Protein AF-A0A9X1IGQ2-F1 (afdb_monomer)

Sequence (190 aa):
NGWALACMAPPVGLRPPDGAMQAFLIQIAARSHPDRRAAANVGTPHTSADAFRSPTSTRPSRSKPLPPRRKIEHVRDRDGAPIVRVALPCGASAKTDPKSFAALEAEGVSLNWTFNENGQRSRAYVRVGMLNAAGTRNNLATVARLITQAPPGSVVHYRDGDPLNLRRDNLKVLGAVHDDQGASAQAGEA

Nearest PDB structures (foldseek):
  9c3c-assembly1_d  TM=1.854E-01  e=7.468E+00  Oryctolagus cuniculus

pLDDT: mean 73.86, std 20.91, range [37.84, 97.88]

Mean predicted aligned error: 16.43 Å

Foldseek 3Di:
DDDDDDDDDDDDDDD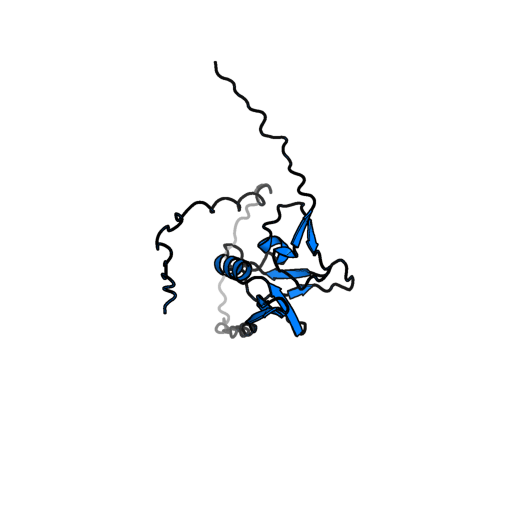DDPDDDPDDPPDPDDDDDDDDDDDDDDDDDDDDDDDDPDPDPPPPPPPPPDPDQFDWDFDQDPVRATWIWQQEPVRHTAIEHPVLVVVCVVVVWDSHKYWDCPVDLQPTFIWTFDQDPVRDRDDIDTSLCSSQVADPPKDKDAQVSDRSHSYVVRIDIDDPPPPPPDPPDPPDDD

Solvent-accessible surface area (backbone atoms only — not comparable to full-atom values): 13127 Å² total; per-residue (Å²): 142,79,88,83,81,81,86,78,80,81,85,87,83,81,83,78,81,85,84,87,87,87,84,87,85,86,86,87,88,87,90,76,85,88,86,86,86,84,80,90,81,83,88,77,88,84,83,90,74,94,69,85,80,72,78,77,79,77,71,76,81,76,71,70,76,75,77,77,83,65,66,71,44,83,45,63,46,97,87,65,48,68,30,31,36,39,51,32,87,86,75,49,59,36,37,27,31,58,70,54,50,52,50,41,50,74,71,63,47,49,83,71,46,40,73,44,73,79,87,44,80,94,64,42,40,40,32,25,55,33,63,44,99,83,70,48,78,77,46,77,42,49,49,62,43,63,71,66,66,55,56,84,87,38,45,82,43,52,75,85,71,46,60,45,53,51,30,72,90,36,52,43,81,43,62,70,79,72,84,83,78,80,80,79,78,83,83,83,78,133

Secondary structure (DSSP, 8-state):
--------PPPP--PPPS-----S---S-----------------------------------PPPPPPPPEEEEE-TTS-EEEEEE-TTS-EEEE-HHHHHHHHHTT--S--EEE--S-GGG-EEEEEEPPTTS---EEEEHHHHHHTPPTT-EEEETTS-TTB--TTTEEEE-------S--------

Organism: NCBI:txid2883479

Structure (mmCIF, N/CA/C/O backbone):
data_AF-A0A9X1IGQ2-F1
#
_entry.id   AF-A0A9X1IGQ2-F1
#
loop_
_atom_site.group_PDB
_atom_site.id
_atom_site.type_symbol
_atom_site.label_atom_id
_atom_site.label_alt_id
_atom_site.label_comp_id
_atom_site.label_asym_id
_atom_site.label_entity_id
_atom_site.label_seq_id
_atom_site.pdbx_PDB_ins_code
_atom_site.Cartn_x
_atom_site.Cartn_y
_atom_site.Cartn_z
_atom_site.occupancy
_atom_site.B_iso_or_equiv
_atom_site.auth_seq_id
_atom_site.auth_comp_id
_atom_site.auth_asym_id
_atom_site.auth_atom_id
_atom_site.pdbx_PDB_model_num
ATOM 1 N N . ASN A 1 1 ? -55.404 -10.341 -1.044 1.00 40.22 1 ASN A N 1
ATOM 2 C CA . ASN A 1 1 ? -55.747 -9.497 -2.214 1.00 40.22 1 ASN A CA 1
ATOM 3 C C . ASN A 1 1 ? -55.282 -8.069 -1.965 1.00 40.22 1 ASN A C 1
ATOM 5 O O . ASN A 1 1 ? -55.875 -7.424 -1.124 1.00 40.22 1 ASN A O 1
ATOM 9 N N . GLY A 1 2 ? -54.245 -7.479 -2.543 1.00 44.50 2 GLY A N 1
ATOM 10 C CA . GLY A 1 2 ? -53.120 -7.900 -3.367 1.00 44.50 2 GLY A CA 1
ATOM 11 C C . GLY A 1 2 ? -52.143 -6.716 -3.308 1.00 44.50 2 GLY A C 1
ATOM 12 O O . GLY A 1 2 ? -52.561 -5.578 -3.503 1.00 44.50 2 GLY A O 1
ATOM 13 N N . TRP A 1 3 ? -50.891 -6.948 -2.915 1.00 40.19 3 TRP A N 1
ATOM 14 C CA . TRP A 1 3 ? -49.883 -5.890 -2.800 1.00 40.19 3 TRP A CA 1
ATOM 15 C C . TRP A 1 3 ? -49.116 -5.816 -4.121 1.00 40.19 3 TRP A C 1
ATOM 17 O O . TRP A 1 3 ? -48.335 -6.708 -4.439 1.00 40.19 3 TRP A O 1
ATOM 27 N N . ALA A 1 4 ? -49.382 -4.773 -4.905 1.00 49.03 4 ALA A N 1
ATOM 28 C CA . ALA A 1 4 ? -48.644 -4.457 -6.120 1.00 49.03 4 ALA A CA 1
ATOM 29 C C . ALA A 1 4 ? -47.404 -3.627 -5.753 1.00 49.03 4 ALA A C 1
ATOM 31 O O . ALA A 1 4 ? -47.489 -2.423 -5.522 1.00 49.03 4 ALA A O 1
ATOM 32 N N . LEU A 1 5 ? -46.247 -4.286 -5.674 1.00 51.19 5 LEU A N 1
ATOM 33 C CA . LEU A 1 5 ? -44.940 -3.633 -5.629 1.00 51.19 5 LEU A CA 1
ATOM 34 C C . LEU A 1 5 ? -44.543 -3.257 -7.059 1.00 51.19 5 LEU A C 1
ATOM 36 O O . LEU A 1 5 ? -44.183 -4.112 -7.865 1.00 51.19 5 LEU A O 1
ATOM 40 N N . ALA A 1 6 ? -44.642 -1.967 -7.370 1.00 50.53 6 ALA A N 1
ATOM 41 C CA . ALA A 1 6 ? -44.132 -1.392 -8.602 1.00 50.53 6 ALA A CA 1
ATOM 42 C C . ALA A 1 6 ? -42.595 -1.413 -8.591 1.00 50.53 6 ALA A C 1
ATOM 44 O O . ALA A 1 6 ? -41.947 -0.765 -7.769 1.00 50.53 6 ALA A O 1
ATOM 45 N N . CYS A 1 7 ? -42.013 -2.163 -9.524 1.00 43.75 7 CYS A N 1
ATOM 46 C CA . CYS A 1 7 ? -40.600 -2.101 -9.861 1.00 43.75 7 CYS A CA 1
ATOM 47 C C . CYS A 1 7 ? -40.311 -0.777 -10.584 1.00 43.75 7 CYS A C 1
ATOM 49 O O . CYS A 1 7 ? -40.669 -0.619 -11.749 1.00 43.75 7 CYS A O 1
ATOM 51 N N . MET A 1 8 ? -39.648 0.168 -9.917 1.00 39.53 8 MET A N 1
ATOM 52 C CA . MET A 1 8 ? -39.010 1.306 -10.583 1.00 39.53 8 MET A CA 1
ATOM 53 C C . MET A 1 8 ? -37.525 1.001 -10.792 1.00 39.53 8 MET A C 1
ATOM 55 O O . MET A 1 8 ? -36.751 0.901 -9.842 1.00 39.53 8 MET A O 1
ATOM 59 N N . ALA A 1 9 ? -37.147 0.830 -12.058 1.00 52.50 9 ALA A N 1
ATOM 60 C CA . ALA A 1 9 ? -35.763 0.807 -12.509 1.00 52.50 9 ALA A CA 1
ATOM 61 C C . ALA A 1 9 ? -35.166 2.230 -12.466 1.00 52.50 9 ALA A C 1
ATOM 63 O O . ALA A 1 9 ? -35.868 3.182 -12.816 1.00 52.50 9 ALA A O 1
ATOM 64 N N . PRO A 1 10 ? -33.890 2.412 -12.083 1.00 56.06 10 PRO A N 1
ATOM 65 C CA . PRO A 1 10 ? -33.231 3.705 -12.203 1.00 56.06 10 PRO A CA 1
ATOM 66 C C . PRO A 1 10 ? -32.820 3.995 -13.661 1.00 56.06 10 PRO A C 1
ATOM 68 O O . PRO A 1 10 ? -32.489 3.067 -14.407 1.00 56.06 10 PRO A O 1
ATOM 71 N N . PRO A 1 11 ? -32.812 5.274 -14.078 1.00 56.66 11 PRO A N 1
ATOM 72 C CA . PRO A 1 11 ? -32.449 5.671 -15.430 1.00 56.66 11 PRO A CA 1
ATOM 73 C C . PRO A 1 11 ? -30.964 5.429 -15.722 1.00 56.66 11 PRO A C 1
ATOM 75 O O . PRO A 1 11 ? -30.069 5.807 -14.966 1.00 56.66 11 PRO A O 1
ATOM 78 N N . VAL A 1 12 ? -30.729 4.813 -16.878 1.00 54.97 12 VAL A N 1
ATOM 79 C CA . VAL A 1 12 ? -29.436 4.715 -17.551 1.00 54.97 12 VAL A CA 1
ATOM 80 C C . VAL A 1 12 ? -29.089 6.083 -18.130 1.00 54.97 12 VAL A C 1
ATOM 82 O O . VAL A 1 12 ? -29.834 6.607 -18.953 1.00 54.97 12 VAL A O 1
ATOM 85 N N . GLY A 1 13 ? -27.930 6.624 -17.759 1.00 54.66 13 GLY A N 1
ATOM 86 C CA . GLY A 1 13 ? -27.290 7.693 -18.522 1.00 54.66 13 GLY A CA 1
ATOM 87 C C . GLY A 1 13 ? -26.689 8.792 -17.664 1.00 54.66 13 GLY A C 1
ATOM 88 O O . GLY A 1 13 ? -27.406 9.659 -17.190 1.00 54.66 13 GLY A O 1
ATOM 89 N N . LEU A 1 14 ? -25.362 8.765 -17.530 1.00 44.91 14 LEU A N 1
ATOM 90 C CA . LEU A 1 14 ? -24.479 9.933 -17.636 1.00 44.91 14 LEU A CA 1
ATOM 91 C C . LEU A 1 14 ? -23.033 9.432 -17.542 1.00 44.91 14 LEU A C 1
ATOM 93 O O . LEU A 1 14 ? -22.520 9.105 -16.474 1.00 44.91 14 LEU A O 1
ATOM 97 N N . ARG A 1 15 ? -22.396 9.314 -18.711 1.00 53.66 15 ARG A N 1
ATOM 98 C CA . ARG A 1 15 ? -20.943 9.171 -18.840 1.00 53.66 15 ARG A CA 1
ATOM 99 C C . ARG A 1 15 ? -20.281 10.421 -18.241 1.00 53.66 15 ARG A C 1
ATOM 101 O O . ARG A 1 15 ? -20.640 11.516 -18.675 1.00 53.66 15 ARG A O 1
ATOM 108 N N . PRO A 1 16 ? -19.322 10.306 -17.310 1.00 56.25 16 PRO A N 1
ATOM 109 C CA . PRO A 1 16 ? -18.445 11.425 -17.005 1.00 56.25 16 PRO A CA 1
ATOM 110 C C . PRO A 1 16 ? -17.468 11.653 -18.175 1.00 56.25 16 PRO A C 1
ATOM 112 O O . PRO A 1 16 ? -17.078 10.686 -18.835 1.00 56.25 16 PRO A O 1
ATOM 115 N N . PRO A 1 17 ? -17.102 12.914 -18.461 1.00 55.91 17 PRO A N 1
ATOM 116 C CA . PRO A 1 17 ? -16.216 13.261 -19.562 1.00 55.91 17 PRO A CA 1
ATOM 117 C C . PRO A 1 17 ? -14.799 12.720 -19.338 1.00 55.91 17 PRO A C 1
ATOM 119 O O . PRO A 1 17 ? -14.199 12.902 -18.277 1.00 55.91 17 PRO A O 1
ATOM 122 N N . ASP A 1 18 ? -14.276 12.077 -20.380 1.00 54.22 18 ASP A N 1
ATOM 123 C CA . ASP A 1 18 ? -12.852 11.854 -20.591 1.00 54.22 18 ASP A CA 1
ATOM 124 C C . ASP A 1 18 ? -12.101 13.192 -20.552 1.00 54.22 18 ASP A C 1
ATOM 126 O O . ASP A 1 18 ? -12.466 14.142 -21.242 1.00 54.22 18 ASP A O 1
ATOM 130 N N . GLY A 1 19 ? -11.009 13.233 -19.788 1.00 53.75 19 GLY A N 1
ATOM 131 C CA . GLY A 1 19 ? -9.961 14.239 -19.958 1.00 53.75 19 GLY A CA 1
ATOM 132 C C . GLY A 1 19 ? -9.997 15.425 -18.997 1.00 53.75 19 GLY A C 1
ATOM 133 O O . GLY A 1 19 ? -10.321 16.532 -19.403 1.00 53.75 19 GLY A O 1
ATOM 134 N N . ALA A 1 20 ? -9.546 15.216 -17.754 1.00 47.47 20 ALA A N 1
ATOM 135 C CA . ALA A 1 20 ? -8.858 16.246 -16.957 1.00 47.47 20 ALA A CA 1
ATOM 136 C C . ALA A 1 20 ? -8.178 15.646 -15.706 1.00 47.47 20 ALA A C 1
ATOM 138 O O . ALA A 1 20 ? -8.471 16.040 -14.586 1.00 47.47 20 ALA A O 1
ATOM 139 N N . MET A 1 21 ? -7.280 14.668 -15.868 1.00 40.75 21 MET A N 1
ATOM 140 C CA . MET A 1 21 ? -6.373 14.224 -14.786 1.00 40.75 21 MET A CA 1
ATOM 141 C C . MET A 1 21 ? -4.966 13.913 -15.338 1.00 40.75 21 MET A C 1
ATOM 143 O O . MET A 1 21 ? -4.287 12.993 -14.894 1.00 40.75 21 MET A O 1
ATOM 147 N N . GLN A 1 22 ? -4.514 14.676 -16.338 1.00 49.00 22 GLN A N 1
ATOM 148 C CA . GLN A 1 22 ? -3.106 14.743 -16.739 1.00 49.00 22 GLN A CA 1
ATOM 149 C C . GLN A 1 22 ? -2.570 16.130 -16.389 1.00 49.00 22 GLN A C 1
ATOM 151 O O . GLN A 1 22 ? -2.606 17.019 -17.228 1.00 49.00 22 GLN A O 1
ATOM 156 N N . ALA A 1 23 ? -2.112 16.329 -15.154 1.00 46.53 23 ALA A N 1
ATOM 157 C CA . ALA A 1 23 ? -1.148 17.381 -14.812 1.00 46.53 23 ALA A CA 1
ATOM 158 C C . ALA A 1 23 ? -0.779 17.294 -13.327 1.00 46.53 23 ALA A C 1
ATOM 160 O O . ALA A 1 23 ? -1.136 18.167 -12.552 1.00 46.53 23 ALA A O 1
ATOM 161 N N . PHE A 1 24 ? -0.074 16.245 -12.899 1.00 45.19 24 PHE A N 1
ATOM 162 C CA . PHE A 1 24 ? 0.643 16.311 -11.618 1.00 45.19 24 PHE A CA 1
ATOM 163 C C . PHE A 1 24 ? 1.864 15.390 -11.607 1.00 45.19 24 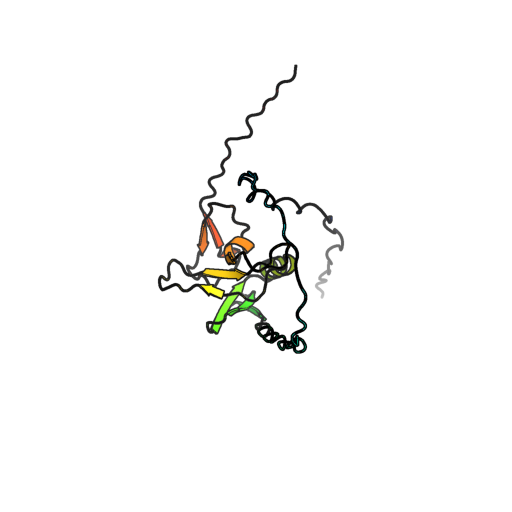PHE A C 1
ATOM 165 O O . PHE A 1 24 ? 2.020 14.547 -10.733 1.00 45.19 24 PHE A O 1
ATOM 172 N N . LEU A 1 25 ? 2.731 15.506 -12.621 1.00 44.50 25 LEU A N 1
ATOM 173 C CA . LEU A 1 25 ? 3.988 14.751 -12.648 1.00 44.50 25 LEU A CA 1
ATOM 174 C C . LEU A 1 25 ? 5.115 15.425 -13.450 1.00 44.50 25 LEU A C 1
ATOM 176 O O . LEU A 1 25 ? 5.825 14.754 -14.187 1.00 44.50 25 LEU A O 1
ATOM 180 N N . ILE A 1 26 ? 5.346 16.733 -13.288 1.00 47.25 26 ILE A N 1
ATOM 181 C CA . ILE A 1 26 ? 6.635 17.337 -13.682 1.00 47.25 26 ILE A CA 1
ATOM 182 C C . ILE A 1 26 ? 7.017 18.441 -12.693 1.00 47.25 26 ILE A C 1
ATOM 184 O O . I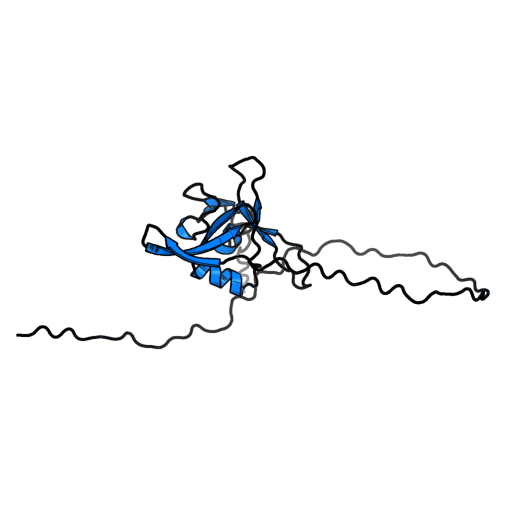LE A 1 26 ? 6.797 19.612 -12.968 1.00 47.25 26 ILE A O 1
ATOM 188 N N . GLN A 1 27 ? 7.613 18.096 -11.546 1.00 45.47 27 GLN A N 1
ATOM 189 C CA . GLN A 1 27 ? 8.368 19.108 -10.790 1.00 45.47 27 GLN A CA 1
ATOM 190 C C . GLN A 1 27 ? 9.413 18.570 -9.798 1.00 45.47 27 GLN A C 1
ATOM 192 O O . GLN A 1 27 ? 9.621 19.183 -8.764 1.00 45.47 27 GLN A O 1
ATOM 197 N N . ILE A 1 28 ? 10.116 17.461 -10.065 1.00 44.50 28 ILE A N 1
ATOM 198 C CA . ILE A 1 28 ? 11.340 17.142 -9.295 1.00 44.50 28 ILE A CA 1
ATOM 199 C C . ILE A 1 28 ? 12.363 16.445 -10.199 1.00 44.50 28 ILE A C 1
ATOM 201 O O . ILE A 1 28 ? 12.524 15.235 -10.115 1.00 44.50 28 ILE A O 1
ATOM 205 N N . ALA A 1 29 ? 13.020 17.189 -11.095 1.00 43.03 29 ALA A N 1
ATOM 206 C CA . ALA A 1 29 ? 14.331 16.829 -11.664 1.00 43.03 29 ALA A CA 1
ATOM 207 C C . ALA A 1 29 ? 14.799 17.881 -12.685 1.00 43.03 29 ALA A C 1
ATOM 209 O O . ALA A 1 29 ? 14.747 17.635 -13.883 1.00 43.03 29 ALA A O 1
ATOM 210 N N . ALA A 1 30 ? 15.269 19.048 -12.241 1.00 37.84 30 ALA A N 1
ATOM 211 C CA . ALA A 1 30 ? 16.134 19.887 -13.077 1.00 37.84 30 ALA A CA 1
ATOM 212 C C . ALA A 1 30 ? 16.804 20.984 -12.244 1.00 37.84 30 ALA A C 1
ATOM 214 O O . ALA A 1 30 ? 16.201 22.023 -11.997 1.00 37.84 30 ALA A O 1
ATOM 215 N N . ARG A 1 31 ? 18.053 20.751 -11.829 1.00 37.91 31 ARG A N 1
ATOM 216 C CA . ARG A 1 31 ? 19.121 21.766 -11.724 1.00 37.91 31 ARG A CA 1
ATOM 217 C C . ARG A 1 31 ? 20.413 21.068 -11.294 1.00 37.91 31 ARG A C 1
ATOM 219 O O . ARG A 1 31 ? 20.781 21.032 -10.127 1.00 37.91 31 ARG A O 1
ATOM 226 N N . SER A 1 32 ? 21.110 20.493 -12.264 1.00 40.03 32 SER A N 1
ATOM 227 C CA . SER A 1 32 ? 22.538 20.204 -12.145 1.00 40.03 32 SER A CA 1
ATOM 228 C C . SER A 1 32 ? 23.210 20.726 -13.407 1.00 40.03 32 SER A C 1
ATOM 230 O O . SER A 1 32 ? 22.726 20.501 -14.514 1.00 40.03 32 SER A O 1
ATOM 232 N N . HIS A 1 33 ? 24.230 21.550 -13.186 1.00 41.59 33 HIS A N 1
ATOM 233 C 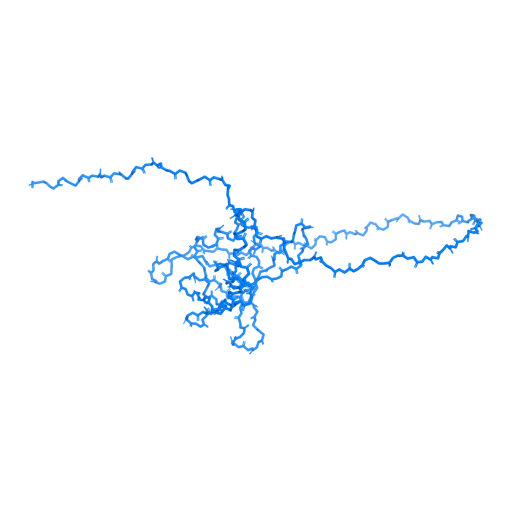CA . HIS A 1 33 ? 24.911 22.390 -14.160 1.00 41.59 33 HIS A CA 1
ATOM 234 C C . HIS A 1 33 ? 25.487 21.615 -15.353 1.00 41.59 33 HIS A C 1
ATOM 236 O O . HIS A 1 33 ? 26.030 20.525 -15.166 1.00 41.59 33 HIS A O 1
ATOM 242 N N . PRO A 1 34 ? 25.485 22.212 -16.555 1.00 54.06 34 PRO A N 1
ATOM 243 C CA . PRO A 1 34 ? 26.474 21.908 -17.567 1.00 54.06 34 PRO A CA 1
ATOM 244 C C . PRO A 1 34 ? 27.708 22.790 -17.333 1.00 54.06 34 PRO A C 1
ATOM 246 O O . PRO A 1 34 ? 27.597 24.011 -17.355 1.00 54.06 34 PRO A O 1
ATOM 249 N N . ASP A 1 35 ? 28.889 22.194 -17.193 1.00 46.34 35 ASP A N 1
ATOM 250 C CA . ASP A 1 35 ? 30.058 22.830 -17.790 1.00 46.34 35 ASP A CA 1
ATOM 251 C C . ASP A 1 35 ? 30.994 21.789 -18.406 1.00 46.34 35 ASP A C 1
ATOM 253 O O . ASP A 1 35 ? 31.418 20.811 -17.788 1.00 46.34 35 ASP A O 1
ATOM 257 N N . ARG A 1 36 ? 31.216 21.998 -19.699 1.00 48.59 36 ARG A N 1
ATOM 258 C CA . ARG A 1 36 ? 32.047 21.241 -20.625 1.00 48.59 36 ARG A CA 1
ATOM 259 C C . ARG A 1 36 ? 33.087 22.233 -21.110 1.00 48.59 36 ARG A C 1
ATOM 261 O O . ARG A 1 36 ? 32.710 23.196 -21.768 1.00 48.59 36 ARG A O 1
ATOM 268 N N . ARG A 1 37 ? 34.363 21.909 -20.929 1.00 41.00 37 ARG A N 1
ATOM 269 C CA . ARG A 1 37 ? 35.515 22.278 -21.779 1.00 41.00 37 ARG A CA 1
ATOM 270 C C . ARG A 1 37 ? 36.762 21.731 -21.082 1.00 41.00 37 ARG A C 1
ATOM 272 O O . ARG A 1 37 ? 36.803 21.696 -19.865 1.00 41.00 37 ARG A O 1
ATOM 279 N N . ALA A 1 38 ? 37.830 21.309 -21.729 1.00 43.34 38 ALA A N 1
ATOM 280 C CA . ALA A 1 38 ? 38.153 20.995 -23.108 1.00 43.34 38 ALA A CA 1
ATOM 281 C C . ALA A 1 38 ? 39.536 20.334 -23.012 1.00 43.34 38 ALA A C 1
ATOM 283 O O . ALA A 1 38 ? 40.379 20.817 -22.263 1.00 43.34 38 ALA A O 1
ATOM 284 N N . ALA A 1 39 ? 39.794 19.276 -23.767 1.00 41.12 39 ALA A N 1
ATOM 285 C CA . ALA A 1 39 ? 41.161 18.908 -24.107 1.00 41.12 39 ALA A CA 1
ATOM 286 C C . ALA A 1 39 ? 41.115 18.139 -25.420 1.00 41.12 39 ALA A C 1
ATOM 288 O O . ALA A 1 39 ? 40.688 16.987 -25.483 1.00 41.12 39 ALA A O 1
ATOM 289 N N . ALA A 1 40 ? 41.493 18.848 -26.479 1.00 52.62 40 ALA A N 1
ATOM 290 C CA . ALA A 1 40 ? 41.892 18.257 -27.736 1.00 52.62 40 ALA A CA 1
ATOM 291 C C . ALA A 1 40 ? 43.075 17.319 -27.480 1.00 52.62 40 ALA A C 1
ATOM 293 O O . ALA A 1 40 ? 43.987 17.677 -26.735 1.00 52.62 40 ALA A O 1
ATOM 294 N N . ASN A 1 41 ? 43.098 16.161 -28.135 1.00 44.91 41 ASN A N 1
ATOM 295 C CA . ASN A 1 41 ? 44.383 15.575 -28.460 1.00 44.91 41 ASN A CA 1
ATOM 296 C C . ASN A 1 41 ? 44.367 14.928 -29.839 1.00 44.91 41 ASN A C 1
ATOM 298 O O . ASN A 1 41 ? 43.424 14.244 -30.237 1.00 44.91 41 ASN A O 1
ATOM 302 N N . VAL A 1 42 ? 45.418 15.289 -30.559 1.00 50.69 42 VAL A N 1
ATOM 303 C CA . VAL A 1 42 ? 45.705 15.064 -31.969 1.00 50.69 42 VAL A CA 1
ATOM 304 C C . VAL A 1 42 ? 46.264 13.652 -32.142 1.00 50.69 42 VAL A C 1
ATOM 306 O O . VAL A 1 42 ? 46.809 13.067 -31.210 1.00 50.69 42 VAL A O 1
ATOM 309 N N . GLY A 1 43 ? 46.034 13.086 -33.324 1.00 48.88 43 GLY A N 1
ATOM 310 C CA . GLY A 1 43 ? 46.160 11.663 -33.597 1.00 48.88 43 GLY A CA 1
ATOM 311 C C . GLY A 1 43 ? 47.568 11.123 -33.822 1.00 48.88 43 GLY A C 1
ATOM 312 O O . GLY A 1 43 ? 48.542 11.850 -33.996 1.00 48.88 43 GLY A O 1
ATOM 313 N N . THR A 1 44 ? 47.593 9.802 -33.956 1.00 50.75 44 THR A N 1
ATOM 314 C CA . THR A 1 44 ? 48.611 9.037 -34.673 1.00 50.75 44 THR A CA 1
ATOM 315 C C . THR A 1 44 ? 47.910 7.841 -35.341 1.00 50.75 44 THR A C 1
ATOM 317 O O . THR A 1 44 ? 47.129 7.157 -34.675 1.00 50.75 44 THR A O 1
ATOM 320 N N . PRO A 1 45 ? 48.136 7.566 -36.646 1.00 69.56 45 PRO A N 1
ATOM 321 C CA . PRO A 1 45 ? 47.966 6.215 -37.201 1.00 69.56 45 PRO A CA 1
ATOM 322 C C . PRO A 1 45 ? 49.032 5.310 -36.536 1.00 69.56 45 PRO A C 1
ATOM 324 O O . PRO A 1 45 ? 49.867 5.826 -35.813 1.00 69.56 45 PRO A O 1
ATOM 327 N N . HIS A 1 46 ? 49.034 3.977 -36.582 1.00 47.31 46 HIS A N 1
ATOM 328 C CA . HIS A 1 46 ? 49.525 3.155 -37.688 1.00 47.31 46 HIS A CA 1
ATOM 329 C C . HIS A 1 46 ? 49.225 1.664 -37.406 1.00 47.31 46 HIS A C 1
ATOM 331 O O . HIS A 1 46 ? 49.246 1.220 -36.260 1.00 47.31 46 HIS A O 1
ATOM 337 N N . THR A 1 47 ? 49.090 0.919 -38.505 1.00 46.91 47 THR A N 1
ATOM 338 C CA . THR A 1 47 ? 49.492 -0.487 -38.705 1.00 46.91 47 THR A CA 1
ATOM 339 C C . THR A 1 47 ? 48.585 -1.613 -38.191 1.00 46.91 47 THR A C 1
ATOM 341 O O . THR A 1 47 ? 48.549 -1.967 -37.016 1.00 46.91 47 THR A O 1
ATOM 344 N N . SER A 1 48 ? 47.935 -2.240 -39.177 1.00 50.50 48 SER A N 1
ATOM 345 C CA . SER A 1 48 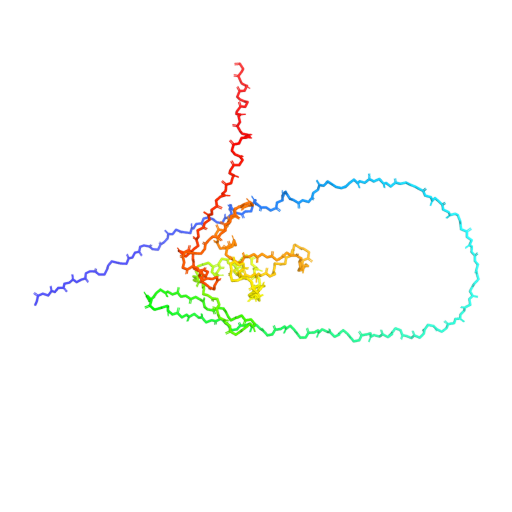? 47.289 -3.550 -39.143 1.00 50.50 48 SER A CA 1
ATOM 346 C C . SER A 1 48 ? 48.172 -4.654 -38.567 1.00 50.50 48 SER A C 1
ATOM 348 O O . SER A 1 48 ? 49.293 -4.865 -39.025 1.00 50.50 48 SER A O 1
ATOM 350 N N . ALA A 1 49 ? 47.581 -5.456 -37.687 1.00 52.31 49 ALA A N 1
ATOM 351 C CA . ALA A 1 49 ? 47.885 -6.875 -37.579 1.00 52.31 49 ALA A CA 1
ATOM 352 C C . ALA A 1 49 ? 46.571 -7.637 -37.356 1.00 52.31 49 ALA A C 1
ATOM 354 O O . ALA A 1 49 ? 45.924 -7.524 -36.314 1.00 52.31 49 ALA A O 1
ATOM 355 N N . ASP A 1 50 ? 46.176 -8.364 -38.398 1.00 53.53 50 ASP A N 1
ATOM 356 C CA . ASP A 1 50 ? 45.205 -9.449 -38.383 1.00 53.53 50 ASP A CA 1
ATOM 357 C C . ASP A 1 50 ? 45.503 -10.420 -37.234 1.00 53.53 50 ASP A C 1
ATOM 359 O O . ASP A 1 50 ? 46.521 -11.111 -37.227 1.00 53.53 50 ASP A O 1
ATOM 363 N N . ALA A 1 51 ? 44.601 -10.484 -36.259 1.00 53.31 51 ALA A N 1
ATOM 364 C CA . ALA A 1 51 ? 44.578 -11.535 -35.254 1.00 53.31 51 ALA A CA 1
ATOM 365 C C . ALA A 1 51 ? 43.122 -11.842 -34.889 1.00 53.31 51 ALA A C 1
ATOM 367 O O . ALA A 1 51 ? 42.497 -11.148 -34.088 1.00 53.31 51 ALA A O 1
ATOM 368 N N . PHE A 1 52 ? 42.580 -12.865 -35.555 1.00 54.62 52 PHE A N 1
ATOM 369 C CA . PHE A 1 52 ? 41.543 -13.781 -35.071 1.00 54.62 52 PHE A CA 1
ATOM 370 C C . PHE A 1 52 ? 40.557 -13.197 -34.041 1.00 54.62 52 PHE A C 1
ATOM 372 O O . PHE A 1 52 ? 40.629 -13.458 -32.839 1.00 54.62 52 PHE A O 1
ATOM 379 N N . ARG A 1 53 ? 39.557 -12.450 -34.524 1.00 51.88 53 ARG A N 1
ATOM 380 C CA . ARG A 1 53 ? 38.342 -12.196 -33.741 1.00 51.88 53 ARG A CA 1
ATOM 381 C C . ARG A 1 53 ? 37.458 -13.433 -33.824 1.00 51.88 53 ARG A C 1
ATOM 383 O O . ARG A 1 53 ? 36.675 -13.579 -34.759 1.00 51.88 53 ARG A O 1
ATOM 390 N N . SER A 1 54 ? 37.611 -14.328 -32.851 1.00 56.62 54 SER A N 1
ATOM 391 C CA . SER A 1 54 ? 36.678 -15.432 -32.628 1.00 56.62 54 SER A CA 1
ATOM 392 C C . SER A 1 54 ? 35.235 -14.912 -32.650 1.00 56.62 54 SER A C 1
ATOM 394 O O . SER A 1 54 ? 34.969 -13.857 -32.061 1.00 56.62 54 SER A O 1
ATOM 396 N N . PRO A 1 55 ? 34.304 -15.615 -33.317 1.00 57.09 55 PRO A N 1
ATOM 397 C CA . PRO A 1 55 ? 32.927 -15.174 -33.436 1.00 57.09 55 PRO A CA 1
ATOM 398 C C . PRO A 1 55 ? 32.325 -14.990 -32.045 1.00 57.09 55 PRO A C 1
ATOM 400 O O . PRO A 1 55 ? 32.323 -15.891 -31.207 1.00 57.09 55 PRO A O 1
ATOM 403 N N . THR A 1 56 ? 31.868 -13.761 -31.829 1.00 52.94 56 THR A N 1
ATOM 404 C CA . THR A 1 56 ? 30.867 -13.309 -30.870 1.00 52.94 56 THR A CA 1
ATOM 405 C C . THR A 1 56 ? 30.192 -14.455 -30.121 1.00 52.94 56 THR A C 1
ATOM 407 O O . THR A 1 56 ? 29.237 -15.074 -30.595 1.00 52.94 56 THR A O 1
ATOM 410 N N . SER A 1 57 ? 30.688 -14.696 -28.904 1.00 52.88 57 SER A N 1
ATOM 411 C CA . SER A 1 57 ? 29.992 -15.458 -27.875 1.00 52.88 57 SER A CA 1
ATOM 412 C C . SER A 1 57 ? 28.612 -14.832 -27.701 1.00 52.88 57 SER A C 1
ATOM 414 O O . SER A 1 57 ? 28.447 -13.789 -27.063 1.00 52.88 57 SER A O 1
ATOM 416 N N . THR A 1 58 ? 27.620 -15.440 -28.344 1.00 57.62 58 THR A N 1
ATOM 417 C CA . THR A 1 58 ? 26.209 -15.129 -28.157 1.00 57.62 58 THR A CA 1
ATOM 418 C C . THR A 1 58 ? 25.888 -15.567 -26.741 1.00 57.62 58 THR A C 1
ATOM 420 O O . THR A 1 58 ? 25.537 -16.716 -26.488 1.00 57.62 58 THR A O 1
ATOM 423 N N . ARG A 1 59 ? 26.132 -14.666 -25.786 1.00 57.78 59 ARG A N 1
ATOM 424 C CA . ARG A 1 59 ? 25.831 -14.880 -24.378 1.00 57.78 59 ARG A CA 1
ATOM 425 C C . ARG A 1 59 ? 24.340 -15.203 -24.332 1.00 57.78 59 ARG A C 1
ATOM 427 O O . ARG A 1 59 ? 23.552 -14.335 -24.715 1.00 57.78 59 ARG A O 1
ATOM 434 N N . PRO A 1 60 ? 23.935 -16.421 -23.935 1.00 53.94 60 PRO A N 1
ATOM 435 C CA . PRO A 1 60 ? 22.528 -16.758 -23.884 1.00 53.94 60 PRO A CA 1
ATOM 436 C C . PRO A 1 60 ? 21.873 -15.727 -22.978 1.00 53.94 60 PRO A C 1
ATOM 438 O O . PRO A 1 60 ? 22.255 -15.573 -21.812 1.00 53.94 60 PRO A O 1
ATOM 441 N N . SER A 1 61 ? 20.946 -14.964 -23.553 1.00 58.69 61 SER A N 1
ATOM 442 C CA . SER A 1 61 ? 20.048 -14.100 -22.810 1.00 58.69 61 SER A CA 1
ATOM 443 C C . SER A 1 61 ? 19.311 -15.006 -21.830 1.00 58.69 61 SER A C 1
ATOM 445 O O . SER A 1 61 ? 18.313 -15.638 -22.169 1.00 58.69 61 SER A O 1
ATOM 447 N N . ARG A 1 62 ? 19.854 -15.139 -20.611 1.00 57.53 62 ARG A N 1
ATOM 448 C CA . ARG A 1 62 ? 19.144 -15.659 -19.444 1.00 57.53 62 ARG A CA 1
ATOM 449 C C . ARG A 1 62 ? 18.077 -14.622 -19.129 1.00 57.53 62 ARG A C 1
ATOM 451 O O . ARG A 1 62 ? 18.213 -13.841 -18.188 1.00 57.53 62 ARG A O 1
ATOM 458 N N . SER A 1 63 ? 17.033 -14.586 -19.947 1.00 56.94 63 SER A N 1
ATOM 459 C CA . SER A 1 63 ? 15.761 -14.014 -19.560 1.00 56.94 63 SER A CA 1
ATOM 460 C C . SER A 1 63 ? 15.336 -14.799 -18.326 1.00 56.94 63 SER A C 1
ATOM 462 O O . SER A 1 63 ? 14.891 -15.943 -18.396 1.00 56.94 63 SER A O 1
ATOM 464 N N . LYS A 1 64 ? 15.612 -14.234 -17.144 1.00 60.59 64 LYS A N 1
ATOM 465 C CA . LYS A 1 64 ? 15.078 -14.780 -15.901 1.00 60.59 64 LYS A CA 1
ATOM 466 C C . LYS A 1 64 ? 13.565 -14.873 -16.107 1.00 60.59 64 LYS A C 1
ATOM 468 O O . LYS A 1 64 ? 12.983 -13.855 -16.495 1.00 60.59 64 LYS A O 1
ATOM 473 N N . PRO A 1 65 ? 12.944 -16.044 -15.878 1.00 66.19 65 PRO A N 1
ATOM 474 C CA . PRO A 1 65 ? 11.500 -16.173 -15.947 1.00 66.19 65 PRO A CA 1
ATOM 475 C C . PRO A 1 65 ? 10.878 -15.050 -15.129 1.00 66.19 65 PRO A C 1
ATOM 477 O O . PRO A 1 65 ? 11.300 -14.806 -13.991 1.00 66.19 65 PRO A O 1
ATOM 480 N N . LEU A 1 66 ? 9.929 -14.326 -15.725 1.00 62.88 66 LEU A N 1
ATOM 481 C CA . LEU A 1 66 ? 9.184 -13.329 -14.975 1.00 62.88 66 LEU A CA 1
ATOM 482 C C . LEU A 1 66 ? 8.564 -14.046 -13.770 1.00 62.88 66 LEU A C 1
ATOM 484 O O . LEU A 1 66 ? 8.003 -15.133 -13.941 1.00 62.88 66 LEU A O 1
ATOM 488 N N . PRO A 1 67 ? 8.702 -13.493 -12.554 1.00 67.31 67 PRO A N 1
ATOM 489 C CA . PRO A 1 67 ? 8.123 -14.122 -11.383 1.00 67.31 67 PRO A CA 1
ATOM 490 C C . PRO A 1 67 ? 6.622 -14.330 -11.628 1.00 67.31 67 PRO A C 1
ATOM 492 O O . PRO A 1 67 ? 5.976 -13.435 -12.190 1.00 67.31 67 PRO A O 1
ATOM 495 N N . PRO A 1 68 ? 6.070 -15.496 -11.249 1.00 74.19 68 PRO A N 1
ATOM 496 C CA . PRO A 1 68 ? 4.669 -15.802 -11.481 1.00 74.19 68 PRO A CA 1
ATOM 497 C C . PRO A 1 68 ? 3.789 -14.701 -10.890 1.00 74.19 68 PRO A C 1
ATOM 499 O O . PRO A 1 68 ? 4.059 -14.178 -9.802 1.00 74.19 68 PRO A O 1
ATOM 502 N N . ARG A 1 69 ? 2.739 -14.334 -11.633 1.00 76.75 69 ARG A N 1
ATOM 503 C CA . ARG A 1 69 ? 1.743 -13.373 -11.160 1.00 76.75 69 ARG A CA 1
ATOM 504 C C . ARG A 1 69 ? 1.151 -13.899 -9.861 1.00 76.75 69 ARG A C 1
ATOM 506 O O . ARG A 1 69 ? 0.780 -15.066 -9.758 1.00 76.75 69 ARG A O 1
ATOM 513 N N . ARG A 1 70 ? 1.104 -13.039 -8.853 1.00 85.25 70 ARG A N 1
ATOM 514 C CA . ARG A 1 70 ? 0.614 -13.437 -7.539 1.00 85.25 70 ARG A CA 1
ATOM 515 C C . ARG A 1 70 ? -0.889 -13.619 -7.558 1.00 85.25 70 ARG A C 1
ATOM 517 O O . ARG A 1 70 ? -1.590 -12.950 -8.313 1.00 85.25 70 ARG A O 1
ATOM 524 N N . LYS A 1 71 ? -1.364 -14.513 -6.694 1.00 92.19 71 LYS A N 1
ATOM 525 C CA . LYS A 1 71 ? -2.788 -14.773 -6.529 1.00 92.19 71 LYS A CA 1
ATOM 526 C C . LYS A 1 71 ? -3.479 -13.519 -5.993 1.00 92.19 71 LYS A C 1
ATOM 528 O O . LYS A 1 71 ? -3.050 -12.949 -4.986 1.00 92.19 71 LYS A O 1
ATOM 533 N N . ILE A 1 72 ? -4.534 -13.120 -6.689 1.00 95.06 72 ILE A N 1
ATOM 534 C CA . ILE A 1 72 ? -5.456 -12.063 -6.287 1.00 95.06 72 ILE A CA 1
ATOM 535 C C . ILE A 1 72 ? -6.793 -12.738 -6.032 1.00 95.06 72 ILE A C 1
ATOM 537 O O . ILE A 1 72 ? -7.278 -13.494 -6.873 1.00 95.06 72 ILE A O 1
ATOM 541 N N . GLU A 1 73 ? -7.362 -12.502 -4.857 1.00 96.62 73 GLU A N 1
ATOM 542 C CA . GLU A 1 73 ? -8.647 -13.070 -4.467 1.00 96.62 73 GLU A CA 1
ATOM 543 C C . GLU A 1 73 ? -9.637 -11.943 -4.187 1.00 96.62 73 GLU A C 1
ATOM 545 O O . GLU A 1 73 ? -9.356 -11.038 -3.401 1.00 96.62 73 GLU A O 1
ATOM 550 N N . HIS A 1 74 ? -10.813 -12.018 -4.805 1.00 96.75 74 HIS A N 1
ATOM 551 C CA . HIS A 1 74 ? -11.941 -11.147 -4.495 1.00 96.75 74 HIS A CA 1
ATOM 552 C C . HIS A 1 74 ? -12.825 -11.878 -3.486 1.00 96.75 74 HIS A C 1
ATOM 554 O O . HIS A 1 74 ? -13.390 -12.926 -3.795 1.00 96.75 74 HIS A O 1
ATOM 560 N N . VAL A 1 75 ? -12.900 -11.360 -2.263 1.00 97.38 75 VAL A N 1
ATOM 561 C CA . VAL A 1 75 ? -13.586 -12.004 -1.132 1.00 97.38 75 VAL A CA 1
ATOM 562 C C . VAL A 1 75 ? -14.454 -10.957 -0.430 1.00 97.38 75 VAL A C 1
ATOM 564 O O . VAL A 1 75 ? -14.266 -9.759 -0.623 1.00 97.38 75 VAL A O 1
ATOM 567 N N . ARG A 1 76 ? -15.427 -11.376 0.378 1.00 96.81 76 ARG A N 1
ATOM 568 C CA . ARG A 1 76 ? -16.121 -10.472 1.306 1.00 96.81 76 ARG A CA 1
ATOM 569 C C . ARG A 1 76 ? -15.452 -10.532 2.677 1.00 96.81 76 ARG A C 1
ATOM 571 O O . ARG A 1 76 ? -15.131 -11.618 3.153 1.00 96.81 76 ARG A O 1
ATOM 578 N N . ASP A 1 77 ? -15.205 -9.375 3.283 1.00 93.75 77 ASP A N 1
ATOM 579 C CA . ASP A 1 77 ? -14.679 -9.286 4.647 1.00 93.75 77 ASP A CA 1
ATOM 580 C C . ASP A 1 77 ? -15.733 -9.759 5.659 1.00 93.75 77 ASP A C 1
ATOM 582 O O . ASP A 1 77 ? -16.887 -10.015 5.302 1.00 93.75 77 ASP A O 1
ATOM 586 N N . ARG A 1 78 ? -15.357 -9.841 6.939 1.00 91.50 78 ARG A N 1
ATOM 587 C CA . ARG A 1 78 ? -16.289 -10.222 8.020 1.00 91.50 78 ARG A CA 1
ATOM 588 C C . ARG A 1 78 ? -17.517 -9.314 8.098 1.00 91.50 78 ARG A C 1
ATOM 590 O O . ARG A 1 78 ? -18.602 -9.792 8.401 1.00 91.50 78 ARG A O 1
ATOM 597 N N . ASP A 1 79 ? -17.351 -8.045 7.740 1.00 90.12 79 ASP A N 1
ATOM 598 C CA . ASP A 1 79 ? -18.422 -7.044 7.723 1.00 90.12 79 ASP A CA 1
ATOM 599 C C . ASP A 1 79 ? -19.295 -7.123 6.454 1.00 90.12 79 ASP A C 1
ATOM 601 O O . ASP A 1 79 ? -20.140 -6.266 6.210 1.00 90.12 79 ASP A O 1
ATOM 605 N N . GLY A 1 80 ? -19.057 -8.106 5.579 1.00 94.06 80 GLY A N 1
ATOM 606 C CA . GLY A 1 80 ? -19.747 -8.263 4.297 1.00 94.06 80 GLY A CA 1
ATOM 607 C C . GLY A 1 80 ? -19.262 -7.319 3.190 1.00 94.06 80 GLY A C 1
ATOM 608 O O . GLY A 1 80 ? -19.661 -7.489 2.034 1.00 94.06 80 GLY A O 1
ATOM 609 N N . ALA A 1 81 ? -18.380 -6.366 3.508 1.00 95.62 81 ALA A N 1
ATOM 610 C CA . ALA A 1 81 ? -17.786 -5.450 2.541 1.00 95.62 81 ALA A CA 1
ATOM 611 C C . ALA A 1 81 ? -16.908 -6.207 1.524 1.00 95.62 81 ALA A C 1
ATOM 613 O O . ALA A 1 81 ? -16.140 -7.093 1.914 1.00 95.62 81 ALA A O 1
ATOM 614 N N . PRO A 1 82 ? -16.989 -5.893 0.220 1.00 97.44 82 PRO A N 1
ATOM 615 C CA . PRO A 1 82 ? -16.133 -6.524 -0.775 1.00 97.44 82 PRO A CA 1
ATOM 616 C C . PRO A 1 82 ? -14.686 -6.051 -0.597 1.00 97.44 82 PRO A C 1
ATOM 618 O O . PRO A 1 82 ? -14.424 -4.853 -0.531 1.00 97.44 82 PRO A O 1
ATOM 621 N N . ILE A 1 83 ? -13.748 -6.993 -0.560 1.00 97.75 83 ILE A N 1
ATOM 622 C CA . ILE A 1 83 ? -12.313 -6.740 -0.420 1.00 97.75 83 ILE A CA 1
ATOM 623 C C . ILE A 1 83 ? -11.522 -7.516 -1.471 1.00 97.75 83 ILE A C 1
ATOM 625 O O . ILE A 1 83 ? -11.908 -8.596 -1.924 1.00 97.75 83 ILE A O 1
ATOM 629 N N . VAL A 1 84 ? -10.370 -6.971 -1.834 1.00 97.88 84 VAL A N 1
ATOM 630 C CA . VAL A 1 84 ? -9.365 -7.642 -2.654 1.00 97.88 84 VAL A CA 1
ATOM 631 C C . VAL A 1 84 ? -8.201 -8.026 -1.754 1.00 97.88 84 VAL A C 1
ATOM 633 O O . VAL A 1 84 ? -7.635 -7.181 -1.057 1.00 97.88 84 VAL A O 1
ATOM 636 N N . ARG A 1 85 ? -7.848 -9.313 -1.755 1.00 97.50 85 ARG A N 1
ATOM 637 C CA . ARG A 1 85 ? -6.687 -9.849 -1.045 1.00 97.50 85 ARG A CA 1
ATOM 638 C C . ARG A 1 85 ? -5.553 -10.076 -2.032 1.00 97.50 85 ARG A C 1
ATOM 640 O O . ARG A 1 85 ? -5.681 -10.867 -2.965 1.00 97.50 85 ARG A O 1
ATOM 647 N N . VAL A 1 86 ? -4.434 -9.401 -1.797 1.00 96.38 86 VAL A N 1
ATOM 648 C CA . VAL A 1 86 ? -3.220 -9.518 -2.609 1.00 96.38 86 VAL A CA 1
ATOM 649 C C . VAL A 1 86 ? -2.173 -10.291 -1.821 1.00 96.38 86 VAL A C 1
ATOM 651 O O . VAL A 1 86 ? -1.748 -9.854 -0.749 1.00 96.38 86 VAL A O 1
ATOM 654 N N . ALA A 1 87 ? -1.744 -11.440 -2.344 1.00 96.06 87 ALA A N 1
ATOM 655 C CA . ALA A 1 87 ? -0.711 -12.249 -1.705 1.00 96.06 87 ALA A CA 1
ATOM 656 C C . ALA A 1 87 ? 0.663 -11.545 -1.724 1.00 96.06 87 ALA A C 1
ATOM 658 O O . ALA A 1 87 ? 1.122 -11.022 -2.749 1.00 96.06 87 ALA A O 1
ATOM 659 N N . LEU A 1 88 ? 1.349 -11.554 -0.581 1.00 94.75 88 LEU A N 1
ATOM 660 C CA . LEU A 1 88 ? 2.686 -10.989 -0.396 1.00 94.75 88 LEU A CA 1
ATOM 661 C C . LEU A 1 88 ? 3.739 -12.108 -0.318 1.00 94.75 88 LEU A C 1
ATOM 663 O O . LEU A 1 88 ? 3.403 -13.244 0.015 1.00 94.75 88 LEU A O 1
ATOM 667 N N . PRO A 1 89 ? 5.030 -11.821 -0.584 1.00 91.94 89 PRO A N 1
ATOM 668 C CA . PRO A 1 89 ? 6.079 -12.846 -0.561 1.00 91.94 89 PRO A CA 1
ATOM 669 C C . PRO A 1 89 ? 6.306 -13.468 0.818 1.00 91.94 89 PRO A C 1
ATOM 671 O O . PRO A 1 89 ? 6.805 -14.580 0.906 1.00 91.94 89 PRO A O 1
ATOM 674 N N . CYS A 1 90 ? 5.938 -12.758 1.885 1.00 90.12 90 CYS A N 1
ATOM 675 C CA . CYS A 1 90 ? 6.026 -13.235 3.262 1.00 90.12 90 CYS A CA 1
ATOM 676 C C . CYS A 1 90 ? 4.893 -14.205 3.653 1.00 90.12 90 CYS A C 1
ATOM 678 O O . CYS A 1 90 ? 4.784 -14.564 4.818 1.00 90.12 90 CYS A O 1
ATOM 680 N N . GLY A 1 91 ? 4.012 -14.593 2.722 1.00 93.25 91 GLY A N 1
ATOM 681 C CA . GLY A 1 91 ? 2.854 -15.456 2.992 1.00 93.25 91 GLY A CA 1
ATOM 682 C C . GLY A 1 91 ? 1.627 -14.717 3.538 1.00 93.25 91 GLY A C 1
ATOM 683 O O . GLY A 1 91 ? 0.518 -15.245 3.484 1.00 93.25 91 GLY A O 1
ATOM 684 N N . ALA A 1 92 ? 1.786 -13.472 3.995 1.00 95.00 92 ALA A N 1
ATOM 685 C CA . ALA A 1 92 ? 0.668 -12.617 4.377 1.00 95.00 92 ALA A CA 1
ATOM 686 C C . ALA A 1 92 ? -0.142 -12.139 3.154 1.00 95.00 92 ALA A C 1
ATOM 688 O O . ALA A 1 92 ? 0.305 -12.211 2.006 1.00 95.00 92 ALA A O 1
ATOM 689 N N . SER A 1 93 ? -1.343 -11.610 3.396 1.00 96.62 93 SER A N 1
ATOM 690 C CA . SER A 1 93 ? -2.163 -10.966 2.363 1.00 96.62 93 SER A CA 1
ATOM 691 C C . SER A 1 93 ? -2.462 -9.525 2.752 1.00 96.62 93 SER A C 1
ATOM 693 O O . SER A 1 93 ? -2.947 -9.288 3.855 1.00 96.62 93 SER A O 1
ATOM 695 N N . ALA A 1 94 ? -2.237 -8.582 1.840 1.00 97.12 94 ALA A N 1
ATOM 696 C CA . ALA A 1 94 ? -2.744 -7.223 1.996 1.00 97.12 94 ALA A CA 1
ATOM 697 C C . ALA A 1 94 ? -4.222 -7.174 1.589 1.00 97.12 94 ALA A C 1
ATOM 699 O O . ALA A 1 94 ? -4.603 -7.783 0.587 1.00 97.12 94 ALA A O 1
ATOM 700 N N . LYS A 1 95 ? -5.040 -6.450 2.351 1.00 97.56 95 LYS A N 1
ATOM 701 C CA . LYS A 1 95 ? -6.452 -6.188 2.052 1.00 97.56 95 LYS A CA 1
ATOM 702 C C . LYS A 1 95 ? -6.595 -4.794 1.458 1.00 97.56 95 LYS A C 1
ATOM 704 O O . LYS A 1 95 ? -6.009 -3.854 1.978 1.00 97.56 95 LYS A O 1
ATOM 709 N N . THR A 1 96 ? -7.387 -4.637 0.408 1.00 97.56 96 THR A N 1
ATOM 710 C CA . THR A 1 96 ? -7.728 -3.323 -0.151 1.00 97.56 96 THR A CA 1
ATOM 711 C C . THR A 1 96 ? -9.144 -3.327 -0.722 1.00 97.56 96 THR A C 1
ATOM 713 O O . THR A 1 96 ? -9.723 -4.392 -0.943 1.00 97.56 96 THR A O 1
ATOM 716 N N . ASP A 1 97 ? -9.709 -2.149 -0.968 1.00 97.25 97 ASP A N 1
ATOM 717 C CA . ASP A 1 97 ? -11.025 -2.027 -1.592 1.00 97.25 97 ASP A CA 1
ATOM 718 C C . ASP A 1 97 ? -10.938 -2.299 -3.103 1.00 97.25 97 ASP A C 1
ATOM 720 O O . ASP A 1 97 ? -9.979 -1.859 -3.747 1.00 97.25 97 ASP A O 1
ATOM 724 N N . PRO A 1 98 ? -11.962 -2.915 -3.723 1.00 97.44 98 PRO A N 1
ATOM 725 C CA . PRO A 1 98 ? -11.985 -3.163 -5.165 1.00 97.44 98 PRO A CA 1
ATOM 726 C C . PRO A 1 98 ? -11.801 -1.901 -6.014 1.00 97.44 98 PRO A C 1
ATOM 728 O O . PRO A 1 98 ? -11.118 -1.936 -7.032 1.00 97.44 98 PRO A O 1
ATOM 731 N N . LYS A 1 99 ? -12.370 -0.768 -5.579 1.00 97.06 99 LYS A N 1
ATOM 732 C CA . LYS A 1 99 ? -12.258 0.517 -6.286 1.00 97.06 99 LYS A CA 1
ATOM 733 C C . LYS A 1 99 ? -10.824 1.048 -6.279 1.00 97.06 99 LYS A C 1
ATOM 735 O O . LYS A 1 99 ? -10.322 1.475 -7.313 1.00 97.06 99 LYS A O 1
ATOM 740 N N . SER A 1 100 ? -10.170 1.006 -5.119 1.00 96.75 100 SER A N 1
ATOM 741 C CA . SER A 1 100 ? -8.775 1.428 -4.962 1.00 96.75 100 SER A CA 1
ATOM 742 C C . SER A 1 100 ? -7.835 0.498 -5.730 1.00 96.75 100 SER A C 1
ATOM 744 O O . SER A 1 100 ? -6.908 0.964 -6.381 1.00 96.75 100 SER A O 1
ATOM 746 N N .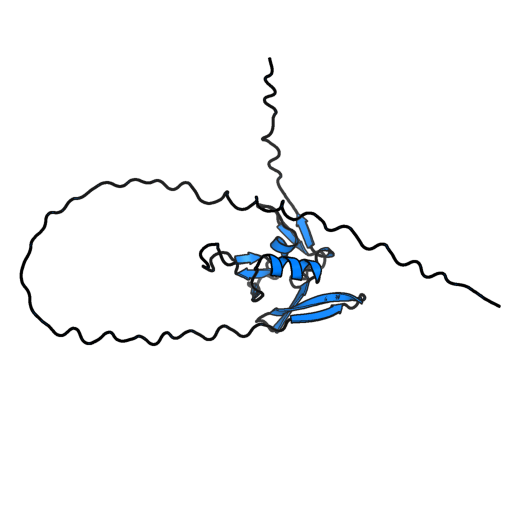 PHE A 1 101 ? -8.112 -0.808 -5.716 1.00 96.81 101 PHE A N 1
ATOM 747 C CA . PHE A 1 101 ? -7.366 -1.791 -6.494 1.00 96.81 101 PHE A CA 1
ATOM 748 C C . PHE A 1 101 ? -7.446 -1.524 -8.004 1.00 96.81 101 PHE A C 1
ATOM 750 O O . PHE A 1 101 ? -6.412 -1.452 -8.662 1.00 96.81 101 PHE A O 1
ATOM 757 N N . ALA A 1 102 ? -8.654 -1.308 -8.536 1.00 95.75 102 ALA A N 1
ATOM 758 C CA . ALA A 1 102 ? -8.857 -0.998 -9.950 1.00 95.75 102 ALA A CA 1
ATOM 759 C C . ALA A 1 102 ? -8.175 0.318 -10.365 1.00 95.75 102 ALA A C 1
ATOM 761 O O . ALA A 1 102 ? -7.625 0.400 -11.459 1.00 95.75 102 ALA A O 1
ATOM 762 N N . ALA A 1 103 ? -8.162 1.330 -9.488 1.00 94.88 103 ALA A N 1
ATOM 763 C CA . ALA A 1 103 ? -7.443 2.580 -9.739 1.00 94.88 103 ALA A CA 1
ATOM 764 C C . ALA A 1 103 ? -5.925 2.356 -9.859 1.00 94.88 103 ALA A C 1
ATOM 766 O O . ALA A 1 103 ? -5.313 2.823 -10.813 1.00 94.88 103 ALA A O 1
ATOM 767 N N . LEU A 1 104 ? -5.331 1.570 -8.953 1.00 93.62 104 LEU A N 1
ATOM 768 C CA . LEU A 1 104 ? -3.908 1.217 -9.026 1.00 93.62 104 LEU A CA 1
ATOM 769 C C . LEU A 1 104 ? -3.577 0.435 -10.307 1.00 93.62 104 LEU A C 1
ATOM 771 O O . LEU A 1 104 ? -2.541 0.670 -10.926 1.00 93.62 104 LEU A O 1
ATOM 775 N N . GLU A 1 105 ? -4.447 -0.489 -10.717 1.00 92.25 105 GLU A N 1
ATOM 776 C CA . GLU A 1 105 ? -4.263 -1.244 -11.959 1.00 92.25 105 GLU A CA 1
ATOM 777 C C . GLU A 1 105 ? -4.344 -0.337 -13.196 1.00 92.25 105 GLU A C 1
ATOM 779 O O . GLU A 1 105 ? -3.488 -0.429 -14.077 1.00 92.25 105 GLU A O 1
ATOM 784 N N . ALA A 1 106 ? -5.309 0.586 -13.226 1.00 90.31 106 ALA A N 1
ATOM 785 C CA . ALA A 1 106 ? -5.450 1.575 -14.294 1.00 90.31 106 ALA A CA 1
ATOM 786 C C . ALA A 1 106 ? -4.247 2.533 -14.379 1.00 90.31 106 ALA A C 1
ATOM 788 O O . ALA A 1 106 ? -3.861 2.942 -15.471 1.00 90.31 106 ALA A O 1
ATOM 789 N N . GLU A 1 107 ? -3.610 2.840 -13.248 1.00 87.25 107 GLU A N 1
ATOM 790 C CA . GLU A 1 107 ? -2.362 3.613 -13.175 1.00 87.25 107 GLU A CA 1
ATOM 791 C C . GLU A 1 107 ? -1.118 2.809 -13.615 1.00 87.25 107 GLU A C 1
ATOM 793 O O . GLU A 1 107 ? -0.004 3.335 -13.634 1.00 87.25 107 GLU A O 1
ATOM 798 N N . GLY A 1 108 ? -1.269 1.527 -13.966 1.00 89.00 108 GLY A N 1
ATOM 799 C CA . GLY A 1 108 ? -0.155 0.663 -14.361 1.00 89.00 108 GLY A CA 1
ATOM 800 C C . GLY A 1 108 ? 0.744 0.255 -13.190 1.00 89.00 108 GLY A C 1
ATOM 801 O O . GLY A 1 108 ? 1.893 -0.158 -13.385 1.00 89.00 108 GLY A O 1
ATOM 802 N N . VAL A 1 109 ? 0.246 0.358 -11.955 1.00 90.38 109 VAL A N 1
ATOM 803 C CA . VAL A 1 109 ? 0.987 -0.034 -10.758 1.00 90.38 109 VAL A CA 1
ATOM 804 C C . VAL A 1 109 ? 1.160 -1.552 -10.738 1.00 90.38 109 VAL A C 1
ATOM 806 O O . VAL A 1 109 ? 0.218 -2.329 -10.884 1.00 90.38 109 VAL A O 1
ATOM 809 N N . SER A 1 110 ? 2.396 -2.009 -10.524 1.00 88.94 110 SER A N 1
ATOM 810 C CA . SER A 1 110 ? 2.691 -3.442 -10.500 1.00 88.94 110 SER A CA 1
ATOM 811 C C . SER A 1 110 ? 1.977 -4.149 -9.344 1.00 88.94 110 SER A C 1
ATOM 813 O O . SER A 1 110 ? 2.090 -3.762 -8.187 1.00 88.94 110 SER A O 1
ATOM 815 N N . LEU A 1 111 ? 1.352 -5.290 -9.616 1.00 87.50 111 LEU A N 1
ATOM 816 C CA . LEU A 1 111 ? 0.713 -6.129 -8.591 1.00 87.50 111 LEU A CA 1
ATOM 817 C C . LEU A 1 111 ? 1.726 -6.901 -7.714 1.00 87.50 111 LEU A C 1
ATOM 819 O O . LEU A 1 111 ? 1.368 -7.642 -6.800 1.00 87.50 111 LEU A O 1
ATOM 823 N N . ASN A 1 112 ? 3.025 -6.721 -7.969 1.00 90.81 112 ASN A N 1
ATOM 824 C CA . ASN A 1 112 ? 4.112 -7.340 -7.217 1.00 90.81 112 ASN A CA 1
ATOM 825 C C . ASN A 1 112 ? 4.485 -6.510 -5.982 1.00 90.81 112 ASN A C 1
ATOM 827 O O . ASN A 1 112 ? 5.567 -5.922 -5.911 1.00 90.81 112 ASN A O 1
ATOM 831 N N . TRP A 1 113 ? 3.589 -6.473 -4.999 1.00 94.38 113 TRP A N 1
ATOM 832 C CA . TRP A 1 113 ? 3.777 -5.706 -3.764 1.00 94.38 113 TRP A CA 1
ATOM 833 C C . TRP A 1 113 ? 4.840 -6.333 -2.853 1.00 94.38 113 TRP A C 1
ATOM 835 O O . TRP A 1 113 ? 5.176 -7.503 -2.965 1.00 94.38 113 TRP A O 1
ATOM 845 N N . THR A 1 114 ? 5.423 -5.607 -1.921 1.00 94.06 114 THR A N 1
ATOM 846 C CA . THR A 1 114 ? 6.340 -6.196 -0.936 1.00 94.06 114 THR A CA 1
ATOM 847 C C . THR A 1 114 ? 6.033 -5.614 0.423 1.00 94.06 114 THR A C 1
ATOM 849 O O . THR A 1 114 ? 5.768 -4.420 0.537 1.00 94.06 114 THR A O 1
ATOM 852 N N . PHE A 1 115 ? 6.032 -6.466 1.440 1.00 95.62 115 PHE A N 1
ATOM 853 C CA . PHE A 1 115 ? 5.909 -6.024 2.816 1.00 95.62 115 PHE A CA 1
ATOM 854 C C . PHE A 1 115 ? 7.298 -5.671 3.324 1.00 95.62 115 PHE A C 1
ATOM 856 O O . PHE A 1 115 ? 8.212 -6.492 3.248 1.00 95.62 115 PHE A O 1
ATOM 863 N N . ASN A 1 116 ? 7.476 -4.434 3.766 1.00 93.19 116 ASN A N 1
ATOM 864 C CA . ASN A 1 116 ? 8.704 -4.011 4.404 1.00 93.19 116 ASN A CA 1
ATOM 865 C C . ASN A 1 116 ? 8.538 -4.149 5.915 1.00 93.19 116 ASN A C 1
ATOM 867 O O . ASN A 1 116 ? 7.907 -3.303 6.538 1.00 93.19 116 ASN A O 1
ATOM 871 N N . GLU A 1 117 ? 9.114 -5.202 6.484 1.00 87.19 117 GLU A N 1
ATOM 872 C CA . GLU A 1 117 ? 9.124 -5.481 7.919 1.00 87.19 117 GLU A CA 1
ATOM 873 C C . GLU A 1 117 ? 10.554 -5.310 8.436 1.00 87.19 117 GLU A C 1
ATOM 875 O O . GLU A 1 117 ? 11.288 -6.269 8.639 1.00 87.19 117 GLU A O 1
ATOM 880 N N . ASN A 1 118 ? 11.018 -4.068 8.573 1.00 79.94 118 ASN A N 1
ATOM 881 C CA . ASN A 1 118 ? 12.408 -3.807 8.962 1.00 79.94 118 ASN A CA 1
ATOM 882 C C . ASN A 1 118 ? 12.626 -3.916 10.490 1.00 79.94 118 ASN A C 1
ATOM 884 O O . ASN A 1 118 ? 13.214 -3.025 11.099 1.00 79.94 118 ASN A O 1
ATOM 888 N N . GLY A 1 119 ? 12.070 -4.950 11.133 1.00 59.25 119 GLY A N 1
ATOM 889 C CA . GLY A 1 119 ? 12.238 -5.269 12.562 1.00 59.25 119 GLY A CA 1
ATOM 890 C C . GLY A 1 119 ? 11.553 -4.329 13.568 1.00 59.25 119 GLY A C 1
ATOM 891 O O . GLY A 1 119 ? 11.286 -4.729 14.696 1.00 59.25 119 GLY A O 1
ATOM 892 N N . GLN A 1 120 ? 11.205 -3.100 13.182 1.00 71.50 120 GLN A N 1
ATOM 893 C CA . GLN A 1 120 ? 10.391 -2.190 13.992 1.00 71.50 120 GLN A CA 1
ATOM 894 C C . GLN A 1 120 ? 8.950 -2.187 13.479 1.00 71.50 120 GLN A C 1
ATOM 896 O O . GLN A 1 120 ? 8.665 -1.642 12.412 1.00 71.50 120 GLN A O 1
ATOM 901 N N . ARG A 1 121 ? 8.025 -2.762 14.261 1.00 64.19 121 ARG A N 1
ATOM 902 C CA . ARG A 1 121 ? 6.592 -2.853 13.917 1.00 64.19 121 ARG A CA 1
ATOM 903 C C . ARG A 1 121 ? 5.971 -1.489 13.581 1.00 64.19 121 ARG A C 1
ATOM 905 O O . ARG A 1 121 ? 5.108 -1.410 12.716 1.00 64.19 121 ARG A O 1
ATOM 912 N N . SER A 1 122 ? 6.470 -0.407 14.185 1.00 69.94 122 SER A N 1
ATOM 913 C CA . SER A 1 122 ? 6.037 0.977 13.927 1.00 69.94 122 SER A CA 1
ATOM 914 C C . SER A 1 122 ? 6.391 1.516 12.533 1.00 69.94 122 SER A C 1
ATOM 916 O O . SER A 1 122 ? 5.946 2.600 12.168 1.00 69.94 122 SER A O 1
ATOM 918 N N . ARG A 1 123 ? 7.194 0.787 11.747 1.00 81.56 123 ARG A N 1
ATOM 919 C CA . ARG A 1 123 ? 7.640 1.181 10.400 1.00 81.56 123 ARG A CA 1
ATOM 920 C C . ARG A 1 123 ? 7.310 0.134 9.341 1.00 81.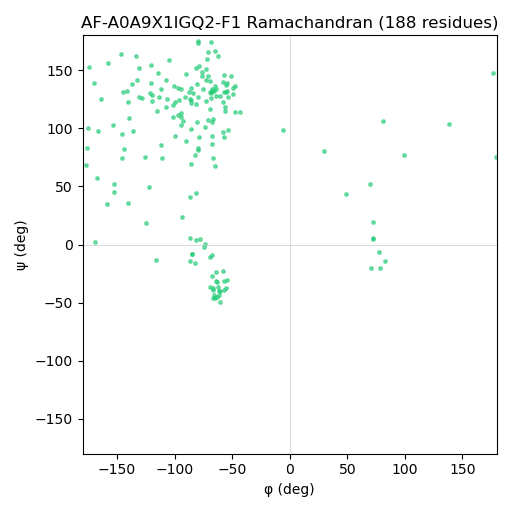56 123 ARG A C 1
ATOM 922 O O . ARG A 1 123 ? 7.920 0.136 8.272 1.00 81.56 123 ARG A O 1
ATOM 929 N N . ALA A 1 124 ? 6.377 -0.767 9.635 1.00 91.81 124 ALA A N 1
ATOM 930 C CA . ALA A 1 124 ? 5.918 -1.745 8.669 1.00 91.81 124 ALA A CA 1
ATOM 931 C C . ALA A 1 124 ? 4.994 -1.091 7.630 1.00 91.81 124 ALA A C 1
ATOM 933 O O . ALA A 1 124 ? 4.112 -0.307 7.974 1.00 91.81 124 ALA A O 1
ATOM 934 N N . TYR A 1 125 ? 5.209 -1.385 6.348 1.00 94.75 125 TYR A N 1
ATOM 935 C CA . TYR A 1 125 ? 4.361 -0.876 5.267 1.00 94.75 125 TYR A CA 1
ATOM 936 C C . TYR A 1 125 ? 4.451 -1.738 4.011 1.00 94.75 125 TYR A C 1
ATOM 938 O O . TYR A 1 125 ? 5.447 -2.419 3.755 1.00 94.75 125 TYR A O 1
ATOM 946 N N . VAL A 1 126 ? 3.409 -1.667 3.186 1.00 95.94 126 VAL A N 1
ATOM 947 C CA . VAL A 1 126 ? 3.383 -2.306 1.869 1.00 95.94 126 VAL A CA 1
ATOM 948 C C . VAL A 1 126 ? 3.905 -1.330 0.816 1.00 95.94 126 VAL A C 1
ATOM 950 O O . VAL A 1 126 ? 3.415 -0.206 0.691 1.00 95.94 126 VAL A O 1
ATOM 953 N N . ARG A 1 127 ? 4.895 -1.764 0.035 1.00 95.00 127 ARG A N 1
ATOM 954 C CA . ARG A 1 127 ? 5.496 -0.992 -1.059 1.00 95.00 127 ARG A CA 1
ATOM 955 C C . ARG A 1 127 ? 5.352 -1.700 -2.397 1.00 95.00 127 ARG A C 1
ATOM 957 O O . ARG A 1 127 ? 5.311 -2.927 -2.469 1.00 95.00 127 ARG A O 1
ATOM 964 N N . VAL A 1 128 ? 5.359 -0.923 -3.463 1.00 93.69 128 VAL A N 1
ATOM 965 C CA . VAL A 1 128 ? 5.277 -1.393 -4.838 1.00 93.69 128 VAL A CA 1
ATOM 966 C C . VAL A 1 128 ? 6.337 -0.706 -5.686 1.00 93.69 128 VAL A C 1
ATOM 968 O O . VAL A 1 128 ? 6.644 0.466 -5.489 1.00 93.69 128 VAL A O 1
ATOM 971 N N . GLY A 1 129 ? 6.930 -1.454 -6.614 1.00 89.00 129 GLY A N 1
ATOM 972 C CA . GLY A 1 129 ? 7.805 -0.868 -7.624 1.00 89.00 129 GLY A CA 1
ATOM 973 C C . GLY A 1 129 ? 6.974 -0.282 -8.755 1.00 89.00 129 GLY A C 1
ATOM 974 O O . GLY A 1 129 ? 6.238 -1.024 -9.405 1.00 89.00 129 GLY A O 1
ATOM 975 N N . MET A 1 130 ? 7.127 1.015 -8.992 1.00 84.25 130 MET A N 1
ATOM 976 C CA . MET A 1 130 ? 6.578 1.705 -10.152 1.00 84.25 130 MET A CA 1
ATOM 977 C C . MET A 1 130 ? 7.591 1.673 -11.297 1.00 84.25 130 MET A C 1
ATOM 979 O O . MET A 1 130 ? 8.810 1.692 -11.084 1.00 84.25 130 MET A O 1
ATOM 983 N N . LEU A 1 131 ? 7.073 1.600 -12.517 1.00 79.75 131 LEU A N 1
ATOM 984 C CA . LEU A 1 131 ? 7.860 1.789 -13.727 1.00 79.75 131 LEU A CA 1
ATOM 985 C C . LEU A 1 131 ? 7.908 3.290 -14.016 1.00 79.75 131 LEU A C 1
ATOM 987 O O . LEU A 1 131 ? 6.893 3.971 -13.899 1.00 79.75 131 LEU A O 1
ATOM 991 N N . ASN A 1 132 ? 9.082 3.822 -14.346 1.00 75.69 132 ASN A N 1
ATOM 992 C CA . ASN A 1 132 ? 9.169 5.186 -14.860 1.00 75.69 132 ASN A CA 1
ATOM 993 C C . ASN A 1 132 ? 8.795 5.224 -16.356 1.00 75.69 132 ASN A C 1
ATOM 995 O O . ASN A 1 132 ? 8.636 4.180 -16.989 1.00 75.69 132 ASN A O 1
ATOM 999 N N . ALA A 1 133 ? 8.703 6.425 -16.937 1.00 70.50 133 ALA A N 1
ATOM 1000 C CA . ALA A 1 133 ? 8.399 6.609 -18.363 1.00 70.50 133 ALA A CA 1
ATOM 1001 C C . ALA A 1 133 ? 9.398 5.906 -19.309 1.00 70.50 133 ALA A C 1
ATOM 1003 O O . ALA A 1 133 ? 9.052 5.576 -20.436 1.00 70.50 133 ALA A O 1
ATOM 1004 N N . ALA A 1 134 ? 10.620 5.634 -18.841 1.00 72.44 134 ALA A N 1
ATOM 1005 C CA . ALA A 1 134 ? 11.637 4.885 -19.576 1.00 72.44 134 ALA A CA 1
ATOM 1006 C C . ALA A 1 134 ? 11.530 3.354 -19.387 1.00 72.44 134 ALA A C 1
ATOM 1008 O O . ALA A 1 134 ? 12.415 2.620 -19.818 1.00 72.44 134 ALA A O 1
ATOM 1009 N N . GLY A 1 135 ? 10.492 2.855 -18.702 1.00 69.12 135 GLY A N 1
ATOM 1010 C CA . GLY A 1 135 ? 10.315 1.433 -18.385 1.00 69.12 135 GLY A CA 1
ATOM 1011 C C . GLY A 1 135 ? 11.274 0.897 -17.313 1.00 69.12 135 GLY A C 1
ATOM 1012 O O . GLY A 1 135 ? 11.262 -0.294 -17.002 1.00 69.12 135 GLY A O 1
ATOM 1013 N N . THR A 1 136 ? 12.092 1.759 -16.709 1.00 70.75 136 THR A N 1
ATOM 1014 C CA . THR A 1 136 ? 13.057 1.403 -15.669 1.00 70.75 136 THR A CA 1
ATOM 1015 C C . THR A 1 136 ? 12.402 1.449 -14.291 1.00 70.75 136 THR A C 1
ATOM 1017 O O . THR A 1 136 ? 11.753 2.419 -13.891 1.00 70.75 136 THR A O 1
ATOM 1020 N N . ARG A 1 137 ? 12.601 0.379 -13.521 1.00 66.50 137 ARG A N 1
ATOM 1021 C CA . ARG A 1 137 ? 12.070 0.218 -12.165 1.00 66.50 137 ARG A CA 1
ATOM 1022 C C . ARG A 1 137 ? 12.934 0.982 -11.162 1.00 66.50 137 ARG A C 1
ATOM 1024 O O . ARG A 1 137 ? 13.816 0.383 -10.559 1.00 66.50 137 ARG A O 1
ATOM 1031 N N . ASN A 1 138 ? 12.707 2.285 -11.005 1.00 67.69 138 ASN A N 1
ATOM 1032 C CA . ASN A 1 138 ? 13.535 3.102 -10.104 1.00 67.69 138 ASN A CA 1
ATOM 1033 C C . ASN A 1 138 ? 12.787 3.713 -8.911 1.00 67.69 138 ASN A C 1
ATOM 1035 O O . ASN A 1 138 ? 13.428 4.135 -7.956 1.00 67.69 138 ASN A O 1
ATOM 1039 N N . ASN A 1 139 ? 11.450 3.701 -8.907 1.00 82.75 139 ASN A N 1
ATOM 1040 C CA . ASN A 1 139 ? 10.675 4.333 -7.838 1.00 82.75 139 ASN A CA 1
ATOM 1041 C C . ASN A 1 139 ? 9.885 3.289 -7.044 1.00 82.75 139 ASN A C 1
ATOM 1043 O O . ASN A 1 139 ? 8.983 2.636 -7.569 1.00 82.75 139 ASN A O 1
ATOM 1047 N N . LEU A 1 140 ? 10.229 3.130 -5.765 1.00 90.06 140 LEU A N 1
ATOM 1048 C CA . LEU A 1 140 ? 9.402 2.408 -4.801 1.00 90.06 140 LEU A CA 1
ATOM 1049 C C . LEU A 1 140 ? 8.392 3.389 -4.206 1.00 90.06 140 LEU A C 1
ATOM 1051 O O . LEU A 1 140 ? 8.779 4.415 -3.654 1.00 90.06 140 LEU A O 1
ATOM 1055 N N . ALA A 1 141 ? 7.109 3.061 -4.294 1.00 92.12 141 ALA A N 1
ATOM 1056 C CA . ALA A 1 141 ? 6.036 3.822 -3.667 1.00 92.12 141 ALA A CA 1
ATOM 1057 C C . ALA A 1 141 ? 5.349 2.992 -2.584 1.00 92.12 141 ALA A C 1
ATOM 1059 O O . ALA A 1 141 ? 5.226 1.771 -2.697 1.00 92.12 141 ALA A O 1
ATOM 1060 N N . THR A 1 142 ? 4.878 3.653 -1.531 1.00 95.44 142 THR A N 1
ATOM 1061 C CA . THR A 1 142 ? 4.039 3.019 -0.510 1.00 95.44 142 THR A CA 1
ATOM 1062 C C . THR A 1 142 ? 2.612 2.921 -1.032 1.00 95.44 142 THR A C 1
ATOM 1064 O O . THR A 1 142 ? 2.032 3.936 -1.412 1.00 95.44 142 THR A O 1
ATOM 1067 N N . VAL A 1 143 ? 2.019 1.726 -1.003 1.00 96.31 143 VAL A N 1
ATOM 1068 C CA . VAL A 1 143 ? 0.681 1.490 -1.575 1.00 96.31 143 VAL A CA 1
ATOM 1069 C C . VAL A 1 143 ? -0.377 2.350 -0.882 1.00 96.31 143 VAL A C 1
ATOM 1071 O O . VAL A 1 143 ? -1.202 2.962 -1.552 1.00 96.31 143 VAL A O 1
ATOM 1074 N N . ALA A 1 144 ? -0.295 2.498 0.444 1.00 97.12 144 ALA A N 1
ATOM 1075 C CA . ALA A 1 144 ? -1.201 3.364 1.197 1.00 97.12 144 ALA A CA 1
ATOM 1076 C C . ALA A 1 144 ? -1.181 4.823 0.705 1.00 97.12 144 ALA A C 1
ATOM 1078 O O . ALA A 1 144 ? -2.237 5.436 0.592 1.00 97.12 144 ALA A O 1
ATOM 1079 N N . ARG A 1 145 ? -0.004 5.361 0.341 1.00 95.69 145 ARG A N 1
ATOM 1080 C CA . ARG A 1 145 ? 0.113 6.732 -0.187 1.00 95.69 145 ARG A CA 1
ATOM 1081 C C . ARG A 1 145 ? -0.502 6.881 -1.571 1.00 95.69 145 ARG A C 1
ATOM 1083 O O . ARG A 1 145 ? -1.075 7.931 -1.838 1.00 95.69 145 ARG A O 1
ATOM 1090 N N . LEU A 1 146 ? -0.383 5.857 -2.418 1.00 95.38 146 LEU A N 1
ATOM 1091 C CA . LEU A 1 146 ? -1.013 5.841 -3.740 1.00 95.38 146 LEU A CA 1
ATOM 1092 C C . LEU A 1 146 ? -2.542 5.849 -3.601 1.00 95.38 146 LEU A C 1
ATOM 1094 O O . LEU A 1 146 ? -3.209 6.680 -4.202 1.00 95.38 146 LEU A O 1
ATOM 1098 N N . ILE A 1 147 ? -3.089 5.010 -2.715 1.00 96.81 147 ILE A N 1
ATOM 1099 C CA . ILE A 1 147 ? -4.539 4.926 -2.466 1.00 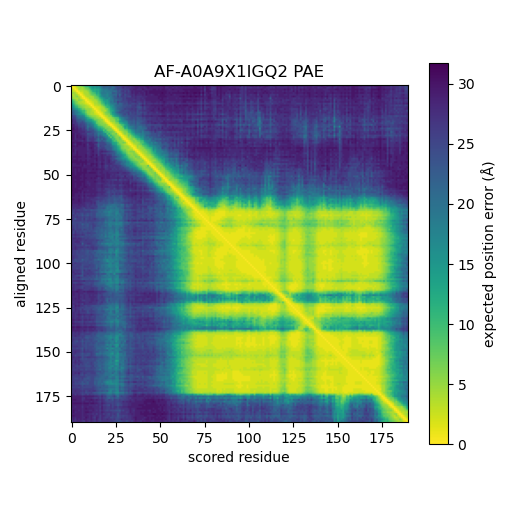96.81 147 ILE A CA 1
ATOM 1100 C C . ILE A 1 147 ? -5.108 6.250 -1.941 1.00 96.81 147 ILE A C 1
ATOM 1102 O O . ILE A 1 147 ? -6.188 6.675 -2.361 1.00 96.81 147 ILE A O 1
ATOM 1106 N N . THR A 1 148 ? -4.410 6.901 -1.007 1.00 96.56 148 THR A N 1
ATOM 1107 C CA . THR A 1 148 ? -4.870 8.167 -0.420 1.00 96.56 148 THR A CA 1
ATOM 1108 C C . THR A 1 148 ? -4.484 9.394 -1.235 1.00 96.56 148 THR A C 1
ATOM 1110 O O . THR A 1 148 ? -4.907 10.484 -0.867 1.00 96.56 148 THR A O 1
ATOM 1113 N N . GLN A 1 149 ? -3.656 9.244 -2.276 1.00 94.25 149 GLN A N 1
ATOM 1114 C CA . GLN A 1 149 ? -3.047 10.354 -3.022 1.00 94.25 149 GLN A CA 1
ATOM 1115 C C . GLN A 1 149 ? -2.404 11.392 -2.083 1.00 94.25 149 GLN A C 1
ATOM 1117 O O . GLN A 1 149 ? -2.584 12.600 -2.214 1.00 94.25 149 GLN A O 1
ATOM 1122 N N . ALA A 1 150 ? -1.683 10.900 -1.071 1.00 92.69 150 ALA A N 1
ATOM 1123 C CA . ALA A 1 150 ? -1.144 11.740 -0.004 1.00 92.69 150 ALA A CA 1
ATOM 1124 C C . ALA A 1 150 ? -0.027 12.665 -0.537 1.00 92.69 150 ALA A C 1
ATOM 1126 O O . ALA A 1 150 ? 0.952 12.146 -1.096 1.00 92.69 150 ALA A O 1
ATOM 1127 N N . PRO A 1 151 ? -0.110 13.998 -0.330 1.00 90.75 151 PRO A N 1
ATOM 1128 C CA . PRO A 1 151 ? 0.864 14.945 -0.867 1.00 90.75 151 PRO A CA 1
ATOM 1129 C C . PRO A 1 151 ? 2.276 14.705 -0.304 1.00 90.75 151 PRO A C 1
ATOM 1131 O O . PRO A 1 151 ? 2.445 14.025 0.720 1.00 90.75 151 PRO A O 1
ATOM 1134 N N . PRO A 1 152 ? 3.327 15.237 -0.950 1.00 89.12 152 PRO A N 1
ATOM 1135 C CA . PRO A 1 152 ? 4.673 15.259 -0.380 1.00 89.12 152 PRO A CA 1
ATOM 1136 C C . PRO A 1 152 ? 4.677 15.841 1.044 1.00 89.12 152 PRO A C 1
ATOM 1138 O O . PRO A 1 152 ? 3.864 16.695 1.372 1.00 89.12 152 PRO A O 1
ATOM 1141 N N . GLY A 1 153 ? 5.547 15.328 1.918 1.00 88.75 153 GLY A N 1
ATOM 1142 C CA . GLY A 1 153 ? 5.627 15.757 3.324 1.00 88.75 153 GLY A CA 1
ATOM 1143 C C . GLY A 1 153 ? 4.555 15.181 4.259 1.00 88.75 153 GLY A C 1
ATOM 1144 O O . GLY A 1 153 ? 4.796 15.094 5.459 1.00 88.75 153 GLY A O 1
ATOM 1145 N N . SER A 1 154 ? 3.422 14.704 3.735 1.00 92.56 154 SER A N 1
ATOM 1146 C CA . SER A 1 154 ? 2.378 14.099 4.569 1.00 92.56 154 SER A CA 1
ATOM 1147 C C . SER A 1 154 ? 2.680 12.652 4.976 1.00 92.56 154 SER A C 1
ATOM 1149 O O . SER A 1 154 ? 3.376 11.900 4.281 1.00 92.56 154 SER A O 1
ATOM 1151 N N . VAL A 1 155 ? 2.114 12.248 6.114 1.00 93.31 155 VAL A N 1
ATOM 1152 C CA . VAL A 1 155 ? 2.237 10.905 6.691 1.00 93.31 155 VAL A CA 1
ATOM 1153 C C . VAL A 1 155 ? 0.889 10.197 6.615 1.00 93.31 155 VAL A C 1
ATOM 1155 O O . VAL A 1 155 ? -0.135 10.765 6.979 1.00 93.31 155 VAL A O 1
ATOM 1158 N N . VAL A 1 156 ? 0.870 8.939 6.173 1.00 95.31 156 VAL A N 1
ATOM 1159 C CA . VAL A 1 156 ? -0.349 8.113 6.190 1.00 95.31 156 VAL A CA 1
ATOM 1160 C C . VAL A 1 156 ? -0.351 7.243 7.442 1.00 95.31 156 VAL A C 1
ATOM 1162 O O . VAL A 1 156 ? 0.595 6.497 7.687 1.00 95.31 156 VAL A O 1
ATOM 1165 N N . HIS A 1 157 ? -1.419 7.350 8.222 1.00 95.25 157 HIS A N 1
ATOM 1166 C CA . HIS A 1 157 ? -1.663 6.608 9.448 1.00 95.25 157 HIS A CA 1
ATOM 1167 C C . HIS A 1 157 ? -2.759 5.556 9.239 1.00 95.25 157 HIS A C 1
ATOM 1169 O O . HIS A 1 157 ? -3.746 5.818 8.550 1.00 95.25 157 HIS A O 1
ATOM 1175 N N . TYR A 1 158 ? -2.590 4.387 9.856 1.00 95.88 158 TYR A N 1
ATOM 1176 C CA . TYR A 1 158 ? -3.535 3.269 9.815 1.00 95.88 158 TYR A CA 1
ATOM 1177 C C . TYR A 1 158 ? -4.364 3.288 11.096 1.00 95.88 158 TYR A C 1
ATOM 1179 O O . TYR A 1 158 ? -3.794 3.253 12.185 1.00 95.88 158 TYR A O 1
ATOM 1187 N N . ARG A 1 159 ? -5.690 3.372 10.984 1.00 96.38 159 ARG A N 1
ATOM 1188 C CA . ARG A 1 159 ? -6.590 3.530 12.139 1.00 96.38 159 ARG A CA 1
ATOM 1189 C C . ARG A 1 159 ? -6.599 2.308 13.053 1.00 96.38 159 ARG A C 1
ATOM 1191 O O . ARG A 1 159 ? -6.664 2.472 14.265 1.00 96.38 159 ARG A O 1
ATOM 1198 N N . ASP A 1 160 ? -6.520 1.114 12.481 1.00 94.75 160 ASP A N 1
ATOM 1199 C CA . ASP A 1 160 ? -6.450 -0.157 13.209 1.00 94.75 160 ASP A CA 1
ATOM 1200 C C . ASP A 1 160 ? -5.026 -0.556 13.643 1.00 94.75 160 ASP A C 1
ATOM 1202 O O . ASP A 1 160 ? -4.850 -1.523 14.383 1.00 94.75 160 ASP A O 1
ATOM 1206 N N . GLY A 1 161 ? -4.003 0.176 13.186 1.00 94.56 161 GLY A N 1
ATOM 1207 C CA . GLY A 1 161 ? -2.596 -0.161 13.397 1.00 94.56 161 GLY A CA 1
ATOM 1208 C C . GLY A 1 161 ? -2.087 -1.359 12.582 1.00 94.56 161 GLY A C 1
ATOM 1209 O O . GLY A 1 161 ? -0.933 -1.754 12.769 1.00 94.56 161 GLY A O 1
ATOM 1210 N N . ASP A 1 162 ? -2.895 -1.932 11.683 1.00 94.38 162 ASP A N 1
ATOM 1211 C CA . ASP A 1 162 ? -2.498 -3.021 10.791 1.00 94.38 162 ASP A CA 1
ATOM 1212 C C . ASP A 1 162 ? -2.033 -2.472 9.426 1.00 94.38 162 ASP A C 1
ATOM 1214 O O . ASP A 1 162 ? -2.845 -2.022 8.611 1.00 94.38 162 ASP A O 1
ATOM 1218 N N . PRO A 1 163 ? -0.728 -2.549 9.104 1.00 95.25 163 PRO A N 1
ATOM 1219 C CA . PRO A 1 163 ? -0.195 -2.073 7.829 1.00 95.25 163 PRO A CA 1
ATOM 1220 C C . PRO A 1 163 ? -0.625 -2.925 6.622 1.00 95.25 163 PRO A C 1
ATOM 1222 O O . PRO A 1 163 ? -0.366 -2.537 5.479 1.00 95.25 163 PRO A O 1
ATOM 1225 N N . LEU A 1 164 ? -1.233 -4.095 6.846 1.00 96.94 164 LEU A N 1
ATOM 1226 C CA . LEU A 1 164 ? -1.782 -4.945 5.790 1.00 96.94 164 LEU A CA 1
ATOM 1227 C C . LEU A 1 164 ? -3.220 -4.563 5.422 1.00 96.94 164 LEU A C 1
ATOM 1229 O O . LEU A 1 164 ? -3.695 -4.983 4.362 1.00 96.94 164 LEU A O 1
ATOM 1233 N N . ASN A 1 165 ? -3.900 -3.756 6.241 1.00 97.06 165 ASN A N 1
ATOM 1234 C CA . ASN A 1 165 ? -5.230 -3.247 5.945 1.00 97.06 165 ASN A CA 1
ATOM 1235 C C . ASN A 1 165 ? -5.150 -1.908 5.191 1.00 97.06 165 ASN A C 1
ATOM 1237 O O . ASN A 1 165 ? -5.148 -0.823 5.770 1.00 97.06 165 ASN A O 1
ATOM 1241 N N . LEU A 1 166 ? -5.093 -1.998 3.862 1.00 97.56 166 LEU A N 1
ATOM 1242 C CA . LEU A 1 166 ? -5.002 -0.872 2.928 1.00 97.56 166 LEU A CA 1
ATOM 1243 C C . LEU A 1 166 ? -6.381 -0.414 2.423 1.00 97.56 166 LEU A C 1
ATOM 1245 O O . LE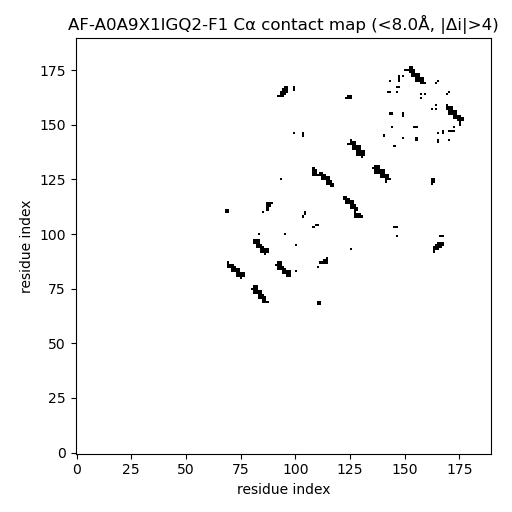U A 1 166 ? -6.485 0.131 1.320 1.00 97.56 166 LEU A O 1
ATOM 1249 N N . ARG A 1 167 ? -7.454 -0.677 3.174 1.00 97.38 167 ARG A N 1
ATOM 1250 C CA . ARG A 1 167 ? -8.778 -0.130 2.863 1.00 97.38 167 ARG A CA 1
ATOM 1251 C C . ARG A 1 167 ? -8.785 1.377 3.110 1.00 97.38 167 ARG A C 1
ATOM 1253 O O . ARG A 1 167 ? -8.179 1.865 4.061 1.00 97.38 167 ARG A O 1
ATOM 1260 N N . ARG A 1 168 ? -9.442 2.140 2.240 1.00 96.12 168 ARG A N 1
ATOM 1261 C CA . ARG A 1 168 ? -9.396 3.609 2.237 1.00 96.12 168 ARG A CA 1
ATOM 1262 C C . ARG A 1 168 ? -10.002 4.217 3.503 1.00 96.12 168 ARG A C 1
ATOM 1264 O O . ARG A 1 168 ? -9.542 5.262 3.944 1.00 96.12 168 ARG A O 1
ATOM 1271 N N . ASP A 1 169 ? -10.994 3.559 4.091 1.00 96.19 169 ASP A N 1
ATOM 1272 C CA . ASP A 1 169 ? -11.615 3.918 5.372 1.00 96.19 169 ASP A CA 1
ATOM 1273 C C . ASP A 1 169 ? -10.675 3.749 6.582 1.00 96.19 169 ASP A C 1
ATOM 1275 O O . ASP A 1 169 ? -10.816 4.472 7.576 1.00 96.19 169 ASP A O 1
ATOM 1279 N N . ASN A 1 170 ? -9.697 2.842 6.486 1.00 96.88 170 ASN A N 1
ATOM 1280 C CA . ASN A 1 170 ? -8.666 2.605 7.495 1.00 96.88 170 ASN A CA 1
ATOM 1281 C C . ASN A 1 170 ? -7.489 3.594 7.408 1.00 96.88 170 ASN A C 1
ATOM 1283 O O . ASN A 1 170 ? -6.719 3.726 8.359 1.00 96.88 170 ASN A O 1
ATOM 1287 N N . LEU A 1 171 ? -7.336 4.313 6.294 1.00 97.19 171 LEU A N 1
ATOM 1288 C CA . LEU A 1 171 ? -6.206 5.212 6.069 1.00 97.19 171 LEU A CA 1
ATOM 1289 C C . LEU A 1 171 ? -6.564 6.662 6.412 1.00 97.19 171 LEU A C 1
ATOM 1291 O O . LEU A 1 171 ? -7.595 7.190 6.000 1.00 97.19 171 LEU A O 1
ATOM 1295 N N . LYS A 1 172 ? -5.672 7.340 7.134 1.00 96.69 172 LYS A N 1
ATOM 1296 C CA . LYS A 1 172 ? -5.784 8.765 7.459 1.00 96.69 172 LYS A CA 1
ATOM 1297 C C . LYS A 1 172 ? -4.500 9.489 7.083 1.00 96.69 172 LYS A C 1
ATOM 1299 O O . LYS A 1 172 ? -3.426 9.120 7.541 1.00 96.69 172 LYS A O 1
ATOM 1304 N N . VAL A 1 173 ? -4.606 10.543 6.283 1.00 95.69 173 VAL A N 1
ATOM 1305 C CA . VAL A 1 173 ? -3.465 11.413 5.970 1.00 95.69 173 VAL A CA 1
ATOM 1306 C C . VAL A 1 173 ? -3.310 12.446 7.088 1.00 95.69 173 VAL A C 1
ATOM 1308 O O . VAL A 1 173 ? -4.284 13.078 7.491 1.00 95.69 173 VAL A O 1
ATOM 1311 N N . LEU A 1 174 ? -2.097 12.595 7.614 1.00 93.56 174 LEU A N 1
ATOM 1312 C CA . LEU A 1 174 ? -1.719 13.540 8.660 1.00 93.56 174 LEU A CA 1
ATOM 1313 C C . LEU A 1 174 ? -0.629 14.480 8.133 1.00 93.56 174 LEU A C 1
ATOM 1315 O O . LEU A 1 174 ? 0.308 14.036 7.470 1.00 93.56 174 LEU A O 1
ATOM 1319 N N . GLY A 1 175 ? -0.734 15.767 8.472 1.00 80.62 175 GLY A N 1
ATOM 1320 C CA . GLY A 1 175 ? 0.355 16.728 8.282 1.00 80.62 175 GLY A CA 1
ATOM 1321 C C . GLY A 1 175 ? 0.662 17.081 6.828 1.00 80.62 175 GLY A C 1
ATOM 1322 O O . GLY A 1 175 ? 1.816 17.027 6.418 1.00 80.62 175 GLY A O 1
ATOM 1323 N N . ALA A 1 176 ? -0.340 17.479 6.044 1.00 63.53 176 ALA A N 1
ATOM 1324 C CA . ALA A 1 176 ? -0.042 18.306 4.882 1.00 63.53 176 ALA A CA 1
ATOM 1325 C C . ALA A 1 176 ? 0.297 19.707 5.408 1.00 63.53 176 ALA A C 1
ATOM 1327 O O . ALA A 1 176 ? -0.603 20.454 5.785 1.00 63.53 176 ALA A O 1
ATOM 1328 N N . VAL A 1 177 ? 1.586 20.046 5.488 1.00 61.75 177 VAL A N 1
ATOM 1329 C CA . VAL A 1 177 ? 1.974 21.458 5.508 1.00 61.75 177 VAL A CA 1
ATOM 1330 C C . VAL A 1 177 ? 1.616 21.959 4.118 1.00 61.75 177 VAL A C 1
ATOM 1332 O O . VAL A 1 177 ? 2.318 21.705 3.145 1.00 61.75 177 VAL A O 1
ATOM 1335 N N . HIS A 1 178 ? 0.414 22.510 4.003 1.00 56.00 178 HIS A N 1
ATOM 1336 C CA . HIS A 1 178 ? 0.035 23.273 2.836 1.00 56.00 178 HIS A CA 1
ATOM 1337 C C . HIS A 1 178 ? 0.915 24.520 2.898 1.00 56.00 178 HIS A C 1
ATOM 1339 O O . HIS A 1 178 ? 0.711 25.369 3.765 1.00 56.00 178 HIS A O 1
ATOM 1345 N N . ASP A 1 179 ? 1.939 24.590 2.046 1.00 59.69 179 ASP A N 1
ATOM 1346 C CA . ASP A 1 179 ? 2.617 25.841 1.706 1.00 59.69 179 ASP A CA 1
ATOM 1347 C C . ASP A 1 179 ? 1.601 26.740 0.974 1.00 59.69 179 ASP A C 1
ATOM 1349 O O . ASP A 1 179 ? 1.688 26.984 -0.224 1.00 59.69 179 ASP A O 1
ATOM 1353 N N . ASP A 1 180 ? 0.581 27.193 1.701 1.00 55.25 180 ASP A N 1
ATOM 1354 C CA . ASP A 1 180 ? -0.462 28.122 1.261 1.00 55.25 180 ASP A CA 1
ATOM 1355 C C . ASP A 1 180 ? 0.023 29.574 1.462 1.00 55.25 180 ASP A C 1
ATOM 1357 O O . ASP A 1 180 ? -0.682 30.456 1.947 1.00 55.25 180 ASP A O 1
ATOM 1361 N N . GLN A 1 181 ? 1.300 29.819 1.151 1.00 51.91 181 GLN A N 1
ATOM 1362 C CA . GLN A 1 181 ? 1.911 31.148 1.109 1.00 51.91 181 GLN A CA 1
ATOM 1363 C C . GLN A 1 181 ? 2.552 31.353 -0.264 1.00 51.91 181 GLN A C 1
ATOM 1365 O O . GLN A 1 181 ? 3.765 31.259 -0.427 1.00 51.91 181 GLN A O 1
ATOM 1370 N N . GLY A 1 182 ? 1.731 31.606 -1.284 1.00 53.72 182 GLY A N 1
ATOM 1371 C CA . GLY A 1 182 ? 2.257 31.870 -2.628 1.00 53.72 182 GLY A CA 1
ATOM 1372 C C . GLY A 1 182 ? 1.286 32.404 -3.675 1.00 53.72 182 GLY A C 1
ATOM 1373 O O . GLY A 1 182 ? 1.708 32.613 -4.806 1.00 53.72 182 GLY A O 1
ATOM 1374 N N . ALA A 1 183 ? 0.019 32.656 -3.337 1.00 55.44 183 ALA A N 1
ATOM 1375 C CA . ALA A 1 183 ? -0.940 33.279 -4.250 1.00 55.44 183 ALA A CA 1
ATOM 1376 C C . ALA A 1 183 ? -1.515 34.576 -3.657 1.00 55.44 183 ALA A C 1
ATOM 1378 O O . ALA A 1 183 ? -2.724 34.790 -3.635 1.00 55.44 183 ALA A O 1
ATOM 1379 N N . SER A 1 184 ? -0.639 35.464 -3.174 1.00 54.00 184 SER A N 1
ATOM 1380 C CA . SER A 1 184 ? -1.000 36.876 -3.047 1.00 54.00 184 SER A CA 1
ATOM 1381 C C . SER A 1 184 ? -1.178 37.431 -4.452 1.00 54.00 184 SER A C 1
ATOM 1383 O O . SER A 1 184 ? -0.218 37.592 -5.205 1.00 54.00 184 SER A O 1
ATOM 1385 N N . ALA A 1 185 ? -2.436 37.675 -4.792 1.00 55.84 185 ALA A N 1
ATOM 1386 C CA . ALA A 1 185 ? -2.871 38.385 -5.972 1.00 55.84 185 ALA A CA 1
ATOM 1387 C C . ALA A 1 185 ? -2.020 39.645 -6.211 1.00 55.84 185 ALA A C 1
ATOM 1389 O O . ALA A 1 185 ? -2.091 40.608 -5.451 1.00 55.84 185 ALA A O 1
ATOM 1390 N N . GLN A 1 186 ? -1.261 39.669 -7.307 1.00 53.19 186 GLN A N 1
ATOM 1391 C CA . GLN A 1 186 ? -0.992 40.923 -8.002 1.00 53.19 186 GLN A CA 1
ATOM 1392 C C . GLN A 1 186 ? -2.195 41.206 -8.903 1.00 53.19 186 GLN A C 1
ATOM 1394 O O . GLN A 1 186 ? -2.164 40.966 -10.104 1.00 53.19 186 GLN A O 1
ATOM 1399 N N . ALA A 1 187 ? -3.282 41.684 -8.295 1.00 54.91 187 ALA A N 1
ATOM 1400 C CA . ALA A 1 187 ? -4.299 42.436 -9.014 1.00 54.91 187 ALA A CA 1
ATOM 1401 C C . ALA A 1 187 ? -3.761 43.865 -9.171 1.00 54.91 187 ALA A C 1
ATOM 1403 O O . ALA A 1 187 ? -4.022 44.743 -8.353 1.00 54.91 187 ALA A O 1
ATOM 1404 N N . GLY A 1 188 ? -2.900 44.042 -10.172 1.00 66.50 188 GLY A N 1
ATOM 1405 C CA . GLY A 1 188 ? -2.572 45.339 -10.740 1.00 66.50 188 GLY A CA 1
ATOM 1406 C C . GLY A 1 188 ? -3.375 45.515 -12.023 1.00 66.50 188 GLY A C 1
ATOM 1407 O O . GLY A 1 188 ? -2.938 45.074 -13.078 1.00 66.50 188 GLY A O 1
ATOM 1408 N N . GLU A 1 189 ? -4.540 46.139 -11.909 1.00 53.50 189 GLU A N 1
ATOM 1409 C CA . GLU A 1 189 ? -5.315 46.739 -13.002 1.00 53.50 189 GLU A CA 1
ATOM 1410 C C . GLU A 1 189 ? -5.768 48.089 -12.423 1.00 53.50 189 GLU A C 1
ATOM 1412 O O . GLU A 1 189 ? -6.461 48.108 -11.409 1.00 53.50 189 GLU A O 1
ATOM 1417 N N . ALA A 1 190 ? -5.055 49.174 -12.733 1.00 64.00 190 ALA A N 1
ATOM 1418 C CA . ALA A 1 190 ? -5.194 50.059 -13.899 1.00 64.00 190 ALA A CA 1
ATOM 1419 C C . ALA A 1 190 ? -5.972 51.324 -13.503 1.00 64.00 190 ALA A C 1
ATOM 1421 O O . ALA A 1 190 ? -7.137 51.198 -13.071 1.00 64.00 190 ALA A O 1
#

Radius of gyration: 27.49 Å; Cα contacts (8 Å, |Δi|>4): 199; chains: 1; bounding box: 105×67×53 Å